Protein AF-A0A7W0ZXR1-F1 (afdb_monomer_lite)

Structure (mmCIF, N/CA/C/O backbone):
data_AF-A0A7W0ZXR1-F1
#
_entry.id   AF-A0A7W0ZXR1-F1
#
loop_
_atom_site.group_PDB
_atom_site.id
_atom_site.type_symbol
_atom_site.label_atom_id
_atom_site.label_alt_id
_atom_site.label_comp_id
_atom_site.label_asym_id
_atom_site.label_entity_id
_atom_site.label_seq_id
_atom_site.pdbx_PDB_ins_code
_atom_site.Cartn_x
_atom_site.Cartn_y
_atom_site.Cartn_z
_atom_site.occupancy
_atom_site.B_iso_or_equiv
_atom_site.auth_seq_id
_atom_site.auth_comp_id
_atom_site.auth_asym_id
_atom_site.auth_atom_id
_atom_site.pdbx_PDB_model_num
ATOM 1 N N . MET A 1 1 ? -4.817 30.288 -39.394 1.00 51.53 1 MET A N 1
ATOM 2 C CA . MET A 1 1 ? -5.100 30.351 -37.939 1.00 51.53 1 MET A CA 1
ATOM 3 C C . MET A 1 1 ? -5.917 29.164 -37.399 1.00 51.53 1 MET A C 1
ATOM 5 O O . MET A 1 1 ? -6.165 29.150 -36.207 1.00 51.53 1 MET A O 1
ATOM 9 N N . SER A 1 2 ? -6.278 28.145 -38.199 1.00 60.00 2 SER A N 1
ATOM 10 C CA . SER A 1 2 ? -7.201 27.072 -37.764 1.00 60.00 2 SER A CA 1
ATOM 11 C C . SER A 1 2 ? -6.551 25.772 -37.248 1.00 60.00 2 SER A C 1
ATOM 13 O O . SER A 1 2 ? -7.236 24.982 -36.610 1.00 60.00 2 SER A O 1
ATOM 15 N N . MET A 1 3 ? -5.264 25.516 -37.528 1.00 59.84 3 MET A N 1
ATOM 16 C CA . MET A 1 3 ? -4.585 24.265 -37.123 1.00 59.84 3 MET A CA 1
ATOM 17 C C . MET A 1 3 ? -3.973 24.330 -35.719 1.00 59.84 3 MET A C 1
ATOM 19 O O . MET A 1 3 ? -4.051 23.360 -34.974 1.00 59.84 3 MET A O 1
ATOM 23 N N . LYS A 1 4 ? -3.427 25.488 -35.323 1.00 63.19 4 LYS A N 1
ATOM 24 C CA . LYS A 1 4 ? -2.802 25.668 -34.003 1.00 63.19 4 LYS A CA 1
ATOM 25 C C . LYS A 1 4 ? -3.831 25.544 -32.870 1.00 63.19 4 LYS A C 1
ATOM 27 O O . LYS A 1 4 ? -3.631 24.780 -31.942 1.00 63.19 4 LYS A O 1
ATOM 32 N N . SER A 1 5 ? -5.009 26.147 -33.046 1.00 69.25 5 SER A N 1
ATOM 33 C CA . SER A 1 5 ? -6.121 26.041 -32.091 1.00 69.25 5 SER A CA 1
ATOM 34 C C . SER A 1 5 ? -6.685 24.625 -31.936 1.00 69.25 5 SER A C 1
ATOM 36 O O . SER A 1 5 ? -7.227 24.303 -30.885 1.00 69.25 5 SER A O 1
ATOM 38 N N . ALA A 1 6 ? -6.596 23.786 -32.975 1.00 73.44 6 ALA A N 1
ATOM 39 C CA . ALA A 1 6 ? -7.054 22.398 -32.916 1.00 73.44 6 ALA A CA 1
ATOM 40 C C . ALA A 1 6 ? -6.042 21.503 -32.180 1.00 73.44 6 ALA A C 1
ATOM 42 O O . ALA A 1 6 ? -6.442 20.716 -31.327 1.00 73.44 6 ALA A O 1
ATOM 43 N N . SER A 1 7 ? -4.746 21.689 -32.454 1.00 78.62 7 SER A N 1
ATOM 44 C CA . SER A 1 7 ? -3.650 21.002 -31.757 1.00 78.62 7 SER A CA 1
ATOM 45 C C . SER A 1 7 ? -3.595 21.362 -30.269 1.00 78.62 7 SER A C 1
ATOM 47 O O . SER A 1 7 ? -3.421 20.485 -29.428 1.00 78.62 7 SER A O 1
ATOM 49 N N . ASP A 1 8 ? -3.797 22.638 -29.931 1.00 83.50 8 ASP A N 1
ATOM 50 C CA . ASP A 1 8 ? -3.785 23.110 -28.541 1.00 83.50 8 ASP A CA 1
ATOM 51 C C . ASP A 1 8 ? -4.978 22.545 -27.742 1.00 83.50 8 ASP A C 1
ATOM 53 O O . ASP A 1 8 ? -4.845 22.181 -26.573 1.00 83.50 8 ASP A O 1
ATOM 57 N N . ALA A 1 9 ? -6.148 22.414 -28.380 1.00 88.06 9 ALA A N 1
ATOM 58 C CA . ALA A 1 9 ? -7.334 21.821 -27.763 1.00 88.06 9 ALA A CA 1
ATOM 59 C C . ALA A 1 9 ? -7.212 20.298 -27.570 1.00 88.06 9 ALA A C 1
ATOM 61 O O . ALA A 1 9 ? -7.718 19.760 -26.586 1.00 88.06 9 ALA A O 1
ATOM 62 N N . GLU A 1 10 ? -6.556 19.595 -28.497 1.00 90.75 10 GLU A N 1
ATOM 63 C CA . GLU A 1 10 ? -6.259 18.165 -28.361 1.00 90.75 10 GLU A CA 1
ATOM 64 C C . GLU A 1 10 ? -5.262 17.917 -27.221 1.00 90.75 10 GLU A C 1
ATOM 66 O O . GLU A 1 10 ? -5.502 17.054 -26.377 1.00 90.75 10 GLU A O 1
ATOM 71 N N . LEU A 1 11 ? -4.208 18.737 -27.131 1.00 89.12 11 LEU A N 1
ATOM 72 C CA . LEU A 1 11 ? -3.219 18.656 -26.057 1.00 89.12 11 LEU A CA 1
ATOM 73 C C . LEU A 1 11 ? -3.853 18.867 -24.681 1.00 89.12 11 LEU A C 1
ATOM 75 O O . LEU A 1 11 ? -3.581 18.096 -23.763 1.00 89.12 11 LEU A O 1
ATOM 79 N N . LEU A 1 12 ? -4.746 19.853 -24.548 1.00 92.12 12 LEU A N 1
ATOM 80 C CA . LEU A 1 12 ? -5.461 20.094 -23.295 1.00 92.12 12 LEU A CA 1
ATOM 81 C C . LEU A 1 12 ? -6.281 18.871 -22.857 1.00 92.12 12 LEU A C 1
ATOM 83 O O . LEU A 1 12 ? -6.209 18.470 -21.700 1.00 92.12 12 LEU A O 1
ATOM 87 N N . ARG A 1 13 ? -7.011 18.236 -23.782 1.00 93.62 13 ARG A N 1
ATOM 88 C CA . ARG A 1 13 ? -7.811 17.038 -23.472 1.00 93.62 13 ARG A CA 1
ATOM 89 C C . ARG A 1 13 ? -6.949 15.867 -23.022 1.00 93.62 13 ARG A C 1
ATOM 91 O O . ARG A 1 13 ? -7.310 15.173 -22.076 1.00 93.62 13 ARG A O 1
ATOM 98 N N . VAL A 1 14 ? -5.822 15.637 -23.693 1.00 93.44 14 VAL A N 1
ATOM 99 C CA . VAL A 1 14 ? -4.904 14.550 -23.332 1.00 93.44 14 VAL A CA 1
ATOM 100 C C . VAL A 1 14 ? -4.244 14.818 -21.976 1.00 93.44 14 VAL A C 1
ATOM 102 O O . VAL A 1 14 ? -4.081 13.897 -21.176 1.00 93.44 14 VAL A O 1
ATOM 105 N N . GLU A 1 15 ? -3.930 16.075 -21.658 1.00 93.25 15 GLU A N 1
ATOM 106 C CA . GLU A 1 15 ? -3.435 16.461 -20.332 1.00 93.25 15 GLU A CA 1
ATOM 107 C C . GLU A 1 15 ? -4.476 16.254 -19.233 1.00 93.25 15 GLU A C 1
ATOM 109 O O . GLU A 1 15 ? -4.145 15.709 -18.180 1.00 93.25 15 GLU A O 1
ATOM 114 N N . GLU A 1 16 ? -5.731 16.634 -19.477 1.00 95.19 16 GLU A N 1
ATOM 115 C CA . GLU A 1 16 ? -6.842 16.398 -18.551 1.00 95.19 16 GLU A CA 1
ATOM 116 C C . GLU A 1 16 ? -7.059 14.900 -18.311 1.00 95.19 16 GLU A C 1
ATOM 118 O O . GLU A 1 16 ? -7.173 14.468 -17.164 1.00 95.19 16 GLU A O 1
ATOM 123 N N . GLN A 1 17 ? -7.045 14.088 -19.373 1.00 94.62 17 GLN A N 1
ATOM 124 C CA . GLN A 1 17 ? -7.157 12.630 -19.273 1.00 94.62 17 GLN A CA 1
ATOM 125 C C . GLN A 1 17 ? -5.990 12.018 -18.495 1.00 94.62 17 GLN A C 1
ATOM 127 O O . GLN A 1 17 ? -6.207 11.177 -17.621 1.00 94.62 17 GLN A O 1
ATOM 132 N N . ARG A 1 18 ? -4.756 12.467 -18.753 1.00 95.38 18 ARG A N 1
ATOM 133 C CA . ARG A 1 18 ? -3.570 12.027 -18.009 1.00 95.38 18 ARG A CA 1
ATOM 134 C C . ARG A 1 18 ? -3.667 12.401 -16.536 1.00 95.38 18 ARG A C 1
ATOM 136 O O . ARG A 1 18 ? -3.410 11.559 -15.680 1.00 95.38 18 ARG A O 1
ATOM 143 N N . ALA A 1 19 ? -4.030 13.646 -16.235 1.00 95.88 19 ALA A N 1
ATOM 144 C CA . ALA A 1 19 ? -4.186 14.115 -14.865 1.00 95.88 19 ALA A CA 1
ATOM 145 C C . ALA A 1 19 ? -5.268 13.315 -14.128 1.00 95.88 19 ALA A C 1
ATOM 147 O O . ALA A 1 19 ? -5.038 12.873 -13.007 1.00 95.88 19 ALA A O 1
ATOM 148 N N . ALA A 1 20 ? -6.409 13.059 -14.773 1.00 96.00 20 ALA A N 1
ATOM 149 C CA . ALA A 1 20 ? -7.476 12.241 -14.211 1.00 96.00 20 ALA A CA 1
ATOM 150 C C . ALA A 1 20 ? -7.022 10.798 -13.933 1.00 96.00 20 ALA A C 1
ATOM 152 O O . ALA A 1 20 ? -7.275 10.288 -12.844 1.00 96.00 20 ALA A O 1
ATOM 153 N N . ALA A 1 21 ? -6.313 10.158 -14.869 1.00 95.31 21 ALA A N 1
ATOM 154 C CA . ALA A 1 21 ? -5.817 8.792 -14.696 1.00 95.31 21 ALA A CA 1
ATOM 155 C C . ALA A 1 21 ? -4.783 8.681 -13.560 1.00 95.31 21 ALA A C 1
ATOM 157 O O . ALA A 1 21 ? -4.861 7.772 -12.735 1.00 95.31 21 ALA A O 1
ATOM 158 N N . VAL A 1 22 ? -3.852 9.637 -13.472 1.00 95.44 22 VAL A N 1
ATOM 159 C CA . VAL A 1 22 ? -2.850 9.691 -12.393 1.00 95.44 22 VAL A CA 1
ATOM 160 C C . VAL A 1 22 ? -3.509 9.954 -11.039 1.00 95.44 22 VAL A C 1
ATOM 162 O O . VAL A 1 22 ? -3.176 9.290 -10.059 1.00 95.44 22 VAL A O 1
ATOM 165 N N . ASN A 1 23 ? -4.468 10.878 -10.977 1.00 96.25 23 ASN A N 1
ATOM 166 C CA . ASN A 1 23 ? -5.198 11.163 -9.743 1.00 96.25 23 ASN A CA 1
ATOM 167 C C . ASN A 1 23 ? -6.015 9.951 -9.284 1.00 96.25 23 ASN A C 1
ATOM 169 O O . ASN A 1 23 ? -5.985 9.626 -8.104 1.00 96.25 23 ASN A O 1
ATOM 173 N N . ALA A 1 24 ? -6.681 9.243 -10.200 1.00 95.12 24 ALA A N 1
ATOM 174 C CA . ALA A 1 24 ? -7.426 8.030 -9.870 1.00 95.12 24 ALA A CA 1
ATOM 175 C C . ALA A 1 24 ? -6.516 6.933 -9.288 1.00 95.12 24 ALA A C 1
ATOM 177 O O . ALA A 1 24 ? -6.877 6.292 -8.301 1.00 95.12 24 ALA A O 1
ATOM 178 N N . LEU A 1 25 ? -5.315 6.750 -9.851 1.00 96.19 25 LEU A N 1
ATOM 179 C CA . LEU A 1 25 ? -4.316 5.828 -9.306 1.00 96.19 25 LEU A CA 1
ATOM 180 C C . LEU A 1 25 ? -3.872 6.248 -7.895 1.00 96.19 25 LEU A C 1
ATOM 182 O O . LEU A 1 25 ? -3.873 5.426 -6.979 1.00 96.19 25 LEU A O 1
ATOM 186 N N . ALA A 1 26 ? -3.563 7.531 -7.697 1.00 95.75 26 ALA A N 1
ATOM 187 C CA . ALA A 1 26 ? -3.152 8.061 -6.399 1.00 95.75 26 ALA A CA 1
ATOM 188 C C . ALA A 1 26 ? -4.260 7.943 -5.335 1.00 95.75 26 ALA A C 1
ATOM 190 O O . ALA A 1 26 ? -3.995 7.576 -4.190 1.00 95.75 26 ALA A O 1
ATOM 191 N N . GLU A 1 27 ? -5.516 8.210 -5.701 1.00 95.06 27 GLU A N 1
ATOM 192 C CA . GLU A 1 27 ? -6.675 8.030 -4.821 1.00 95.06 27 GLU A CA 1
ATOM 193 C C . GLU A 1 27 ? -6.864 6.565 -4.418 1.00 95.06 27 GLU A C 1
ATOM 195 O O . GLU A 1 27 ? -7.171 6.278 -3.257 1.00 95.06 27 GLU A O 1
ATOM 200 N N . HIS A 1 28 ? -6.652 5.635 -5.352 1.00 95.75 28 HIS A N 1
ATOM 201 C CA . HIS A 1 28 ? -6.712 4.204 -5.080 1.00 95.75 28 HIS A CA 1
ATOM 202 C C . HIS A 1 28 ? -5.599 3.762 -4.117 1.00 95.75 28 HIS A C 1
ATOM 204 O O . HIS A 1 28 ? -5.860 3.041 -3.152 1.00 95.75 28 HIS A O 1
ATOM 210 N N . GLU A 1 29 ? -4.363 4.219 -4.322 1.00 94.81 29 GLU A N 1
ATOM 211 C CA . GLU A 1 29 ? -3.239 3.948 -3.415 1.00 94.81 29 GLU A CA 1
ATOM 212 C C . GLU A 1 29 ? -3.469 4.539 -2.020 1.00 94.81 29 GLU A C 1
ATOM 214 O O . GLU A 1 29 ? -3.249 3.869 -1.006 1.00 94.81 29 GLU A O 1
ATOM 219 N N . TYR A 1 30 ? -4.000 5.760 -1.950 1.00 95.19 30 TYR A N 1
ATOM 220 C CA . TYR A 1 30 ? -4.391 6.383 -0.690 1.00 95.19 30 TYR A CA 1
ATOM 221 C C . TYR A 1 30 ? -5.483 5.576 0.029 1.00 95.19 30 TYR A C 1
ATOM 223 O O . TYR A 1 30 ? -5.398 5.346 1.239 1.00 95.19 30 TYR A O 1
ATOM 231 N N . ALA A 1 31 ? -6.490 5.095 -0.704 1.00 95.44 31 ALA A N 1
ATOM 232 C CA . ALA A 1 31 ? -7.540 4.246 -0.153 1.00 95.44 31 ALA A CA 1
ATOM 233 C C . ALA A 1 31 ? -6.990 2.903 0.362 1.00 95.44 31 ALA A C 1
ATOM 235 O O . ALA A 1 31 ? -7.378 2.470 1.448 1.00 95.44 31 ALA A O 1
ATOM 236 N N . LEU A 1 32 ? -6.047 2.278 -0.352 1.00 96.00 32 LEU A N 1
ATOM 237 C CA . LEU A 1 32 ? -5.353 1.066 0.101 1.00 96.00 32 LEU A CA 1
ATOM 238 C C . LEU A 1 32 ? -4.572 1.298 1.401 1.00 96.00 32 LEU A C 1
ATOM 240 O O . LEU A 1 32 ? -4.680 0.502 2.339 1.00 96.00 32 LEU A O 1
ATOM 244 N N . ALA A 1 33 ? -3.818 2.394 1.486 1.00 95.44 33 ALA A N 1
ATOM 245 C CA . ALA A 1 33 ? -3.078 2.748 2.694 1.00 95.44 33 ALA A CA 1
ATOM 246 C C . ALA A 1 33 ? -4.028 2.996 3.879 1.00 95.44 33 ALA A C 1
ATOM 248 O O . ALA A 1 33 ? -3.837 2.441 4.966 1.00 95.44 33 ALA A O 1
ATOM 249 N N . GLY A 1 34 ? -5.100 3.763 3.654 1.00 96.12 34 GLY A N 1
ATOM 250 C CA . GLY A 1 34 ? -6.136 4.026 4.653 1.00 96.12 34 GLY A CA 1
ATOM 251 C C . GLY A 1 34 ? -6.844 2.753 5.128 1.00 96.12 34 GLY A C 1
ATOM 252 O O . GLY A 1 34 ? -7.076 2.586 6.327 1.00 96.12 34 GLY A O 1
ATOM 253 N N . ARG A 1 35 ? -7.122 1.808 4.220 1.00 97.12 35 ARG A N 1
ATOM 254 C CA . ARG A 1 35 ? -7.656 0.479 4.553 1.00 97.12 35 ARG A CA 1
ATOM 255 C C . ARG A 1 35 ? -6.726 -0.274 5.504 1.00 97.12 35 ARG A C 1
ATOM 257 O O . ARG A 1 35 ? -7.195 -0.822 6.499 1.00 97.12 35 ARG A O 1
ATOM 264 N N . GLY A 1 36 ? -5.421 -0.288 5.222 1.00 96.25 36 GLY A N 1
ATOM 265 C CA . GLY A 1 36 ? -4.424 -0.941 6.075 1.00 96.25 36 GLY A CA 1
ATOM 266 C C . GLY A 1 36 ? -4.401 -0.372 7.496 1.00 96.25 36 GLY A C 1
ATOM 267 O O . GLY A 1 36 ? -4.398 -1.126 8.470 1.00 96.25 36 GLY A O 1
ATOM 268 N N . GLN A 1 37 ? -4.474 0.956 7.624 1.00 96.56 37 GLN A N 1
ATOM 269 C CA . GLN A 1 37 ? -4.553 1.627 8.924 1.00 96.56 37 GLN A CA 1
ATOM 270 C C . GLN A 1 37 ? -5.836 1.269 9.687 1.00 96.56 37 GLN A C 1
ATOM 272 O O . GLN A 1 37 ? -5.769 0.921 10.867 1.00 96.56 37 GLN A O 1
ATOM 277 N N . LEU A 1 38 ? -6.995 1.298 9.019 1.00 97.75 38 LEU A N 1
ATOM 278 C CA . LEU A 1 38 ? -8.276 0.934 9.635 1.00 97.75 38 LEU A CA 1
ATOM 279 C C . LEU A 1 38 ? -8.319 -0.532 10.062 1.00 97.75 38 LEU A C 1
ATOM 281 O O . LEU A 1 38 ? -8.830 -0.826 11.138 1.00 97.75 38 LEU A O 1
ATOM 285 N N . ALA A 1 39 ? -7.756 -1.445 9.270 1.00 97.44 39 ALA A N 1
ATOM 286 C CA . ALA A 1 39 ? -7.662 -2.854 9.638 1.00 97.44 39 ALA A CA 1
ATOM 287 C C . ALA A 1 39 ? -6.816 -3.054 10.910 1.00 97.44 39 ALA A C 1
ATOM 289 O O . ALA A 1 39 ? -7.189 -3.830 11.789 1.00 97.44 39 ALA A O 1
ATOM 290 N N . GLY A 1 40 ? -5.713 -2.308 11.054 1.00 97.62 40 GLY A N 1
ATOM 291 C CA . GLY A 1 40 ? -4.904 -2.308 12.277 1.00 97.62 40 GLY A CA 1
ATOM 292 C C . GLY A 1 40 ? -5.652 -1.760 13.498 1.00 97.62 40 GLY A C 1
ATOM 293 O O . GLY A 1 40 ? -5.582 -2.341 14.585 1.00 97.62 40 GLY A O 1
ATOM 294 N N . GLN A 1 41 ? -6.406 -0.670 13.321 1.00 97.94 41 GLN A N 1
ATOM 295 C CA . GLN A 1 41 ? -7.263 -0.112 14.373 1.00 97.94 41 GLN A CA 1
ATOM 296 C C . GLN A 1 41 ? -8.366 -1.094 14.778 1.00 97.94 41 GLN A C 1
ATOM 298 O O . GLN A 1 41 ? -8.547 -1.342 15.966 1.00 97.94 41 GLN A O 1
ATOM 303 N N . LEU A 1 42 ? -9.040 -1.718 13.808 1.00 98.00 42 LEU A N 1
ATOM 304 C CA . LEU A 1 42 ? -10.078 -2.719 14.049 1.00 98.00 42 LEU A CA 1
ATOM 305 C C . LEU A 1 42 ? -9.533 -3.906 14.852 1.00 98.00 42 LEU A C 1
ATOM 307 O O . LEU A 1 42 ? -10.111 -4.267 15.870 1.00 98.00 42 LEU A O 1
ATOM 311 N N . ALA A 1 43 ? -8.379 -4.454 14.462 1.00 97.94 43 ALA A N 1
ATOM 312 C CA . ALA A 1 43 ? -7.740 -5.560 15.179 1.00 97.94 43 ALA A CA 1
ATOM 313 C C . ALA A 1 43 ? -7.341 -5.189 16.621 1.00 97.94 43 ALA A C 1
ATOM 315 O O . ALA A 1 43 ? -7.332 -6.038 17.518 1.00 97.94 43 ALA A O 1
ATOM 316 N N . THR A 1 44 ? -6.990 -3.922 16.853 1.00 97.94 44 THR A N 1
ATOM 317 C CA . THR A 1 44 ? -6.696 -3.399 18.194 1.00 97.94 44 THR A CA 1
ATOM 318 C C . THR A 1 44 ? -7.975 -3.301 19.020 1.00 97.94 44 THR A C 1
ATOM 320 O O . THR A 1 44 ? -8.010 -3.778 20.156 1.00 97.94 44 THR A O 1
ATOM 323 N N . GLU A 1 45 ? -9.051 -2.785 18.431 1.00 98.00 45 GLU A N 1
ATOM 324 C CA . GLU A 1 45 ? -10.339 -2.640 19.107 1.00 98.00 45 GLU A CA 1
ATOM 325 C C . GLU A 1 45 ? -11.000 -3.997 19.391 1.00 98.00 45 GLU A C 1
ATOM 327 O O . GLU A 1 45 ? -11.540 -4.206 20.472 1.00 98.00 45 GLU A O 1
ATOM 332 N N . GLU A 1 46 ? -10.854 -4.987 18.508 1.00 98.31 46 GLU A N 1
ATOM 333 C CA . GLU A 1 46 ? -11.262 -6.378 18.757 1.00 98.31 46 GLU A CA 1
ATOM 334 C C . GLU A 1 46 ? -10.550 -6.989 19.972 1.00 98.31 46 GLU A C 1
ATOM 336 O O . GLU A 1 46 ? -11.134 -7.759 20.739 1.00 98.31 46 GLU A O 1
ATOM 341 N N . LYS A 1 47 ? -9.260 -6.683 20.165 1.00 98.19 47 LYS A N 1
ATOM 342 C CA . LYS A 1 47 ? -8.533 -7.098 21.374 1.00 98.19 47 LYS A CA 1
ATOM 343 C C . LYS A 1 47 ? -9.079 -6.379 22.607 1.00 98.19 47 LYS A C 1
ATOM 345 O O . LYS A 1 47 ? -9.310 -7.047 23.612 1.00 98.19 47 LYS A O 1
ATOM 350 N N . ARG A 1 48 ? -9.331 -5.069 22.520 1.00 97.94 48 ARG A N 1
ATOM 351 C CA . ARG A 1 48 ? -9.917 -4.275 23.612 1.00 97.94 48 ARG A CA 1
ATOM 352 C C . ARG A 1 48 ? -11.286 -4.816 24.031 1.00 97.94 48 ARG A C 1
ATOM 354 O O . ARG A 1 48 ? -11.483 -5.077 25.212 1.00 97.94 48 ARG A O 1
ATOM 361 N N . VAL A 1 49 ? -12.186 -5.072 23.081 1.00 98.31 49 VAL A N 1
ATOM 362 C CA . VAL A 1 49 ? -13.514 -5.659 23.338 1.00 98.31 49 VAL A CA 1
ATOM 363 C C . VAL A 1 49 ? -13.394 -7.013 24.036 1.00 98.31 49 VAL A C 1
ATOM 365 O O . VAL A 1 49 ? -14.087 -7.250 25.024 1.00 98.31 49 VAL A O 1
ATOM 368 N N . ARG A 1 50 ? -12.485 -7.892 23.590 1.00 98.19 50 ARG A N 1
ATOM 369 C CA . ARG A 1 50 ? -12.252 -9.185 24.259 1.00 98.19 50 ARG A CA 1
ATOM 370 C C . ARG A 1 50 ? -11.811 -9.018 25.711 1.00 98.19 50 ARG A C 1
ATOM 372 O O . ARG A 1 50 ? -12.337 -9.714 26.572 1.00 98.19 50 ARG A O 1
ATOM 379 N N . LEU A 1 51 ? -10.876 -8.109 25.983 1.00 98.19 51 LEU A N 1
ATOM 380 C CA . LEU A 1 51 ? -10.393 -7.856 27.343 1.00 98.19 51 LEU A CA 1
ATOM 381 C C . LEU A 1 51 ? -11.506 -7.309 28.242 1.00 98.19 51 LEU A C 1
ATOM 383 O O . LEU A 1 51 ? -11.744 -7.868 29.307 1.00 98.19 51 LEU A O 1
ATOM 387 N N . LEU A 1 52 ? -12.242 -6.300 27.771 1.00 97.88 52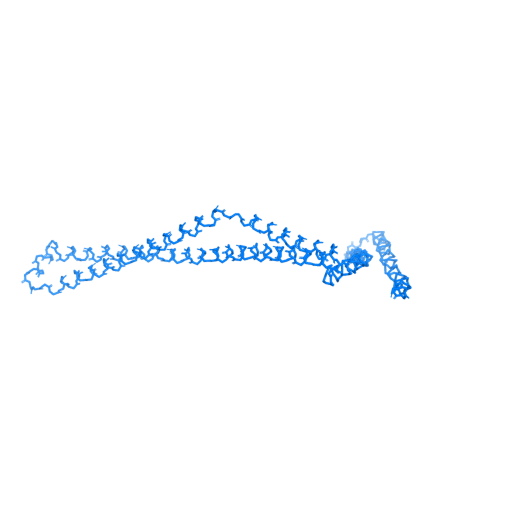 LEU A N 1
ATOM 388 C CA . LEU A 1 52 ? -13.362 -5.705 28.507 1.00 97.88 52 LEU A CA 1
ATOM 389 C C . LEU A 1 52 ? -14.507 -6.700 28.742 1.00 97.88 52 LEU A C 1
ATOM 391 O O . LEU A 1 52 ? -15.178 -6.639 29.765 1.00 97.88 52 LEU A O 1
ATOM 395 N N . THR A 1 53 ? -14.715 -7.652 27.827 1.00 98.00 53 THR A N 1
ATOM 396 C CA . THR A 1 53 ? -15.704 -8.727 28.014 1.00 98.00 53 THR A CA 1
ATOM 397 C C . THR A 1 53 ? -15.319 -9.635 29.183 1.00 98.00 53 THR A C 1
ATOM 399 O O . THR A 1 53 ? -16.179 -10.033 29.966 1.00 98.00 53 THR A O 1
ATOM 402 N N . VAL A 1 54 ? -14.028 -9.958 29.316 1.00 98.12 54 VAL A N 1
ATOM 403 C CA . VAL A 1 54 ? -13.512 -10.751 30.443 1.00 98.12 54 VAL A CA 1
ATOM 404 C C . VAL A 1 54 ? -13.561 -9.951 31.746 1.00 98.12 54 VAL A C 1
ATOM 406 O O . VAL A 1 54 ? -13.928 -10.515 32.770 1.00 98.12 54 VAL A O 1
ATOM 409 N N . GLU A 1 55 ? -13.216 -8.661 31.712 1.00 97.12 55 GLU A N 1
ATOM 410 C CA . GLU A 1 55 ? -13.313 -7.743 32.859 1.00 97.12 55 GLU A CA 1
ATOM 411 C C . GLU A 1 55 ? -14.753 -7.673 33.375 1.00 97.12 55 GLU A C 1
ATOM 413 O O . GLU A 1 55 ? -15.004 -8.065 34.507 1.00 97.12 55 GLU A O 1
ATOM 418 N N . LEU A 1 56 ? -15.723 -7.343 32.515 1.00 97.50 56 LEU A N 1
ATOM 419 C CA . LEU A 1 56 ? -17.138 -7.290 32.890 1.00 97.50 56 LEU A CA 1
ATOM 420 C C . LEU A 1 56 ? -17.655 -8.617 33.468 1.00 97.50 56 LEU A C 1
ATOM 422 O O . LEU A 1 56 ? -18.490 -8.617 34.370 1.00 97.50 56 LEU A O 1
ATOM 426 N N . ALA A 1 57 ? -17.189 -9.758 32.951 1.00 97.38 57 ALA A N 1
ATOM 427 C CA . ALA A 1 57 ? -17.567 -11.059 33.496 1.00 97.38 57 ALA A CA 1
ATOM 428 C C . ALA A 1 57 ? -17.074 -11.252 34.940 1.00 97.38 57 ALA A C 1
ATOM 430 O O . ALA A 1 57 ? -17.807 -11.830 35.740 1.00 97.38 57 ALA A O 1
ATOM 431 N N . ARG A 1 58 ? -15.877 -10.749 35.275 1.00 96.69 58 ARG A N 1
ATOM 432 C CA . ARG A 1 58 ? -15.328 -10.782 36.641 1.00 96.69 58 ARG A CA 1
ATOM 433 C C . ARG A 1 58 ? -16.090 -9.848 37.572 1.00 96.69 58 ARG A C 1
ATOM 435 O O . ARG A 1 58 ? -16.583 -10.320 38.586 1.00 96.69 58 ARG A O 1
ATOM 442 N N . GLU A 1 59 ? -16.303 -8.597 37.163 1.00 95.81 59 GLU A N 1
ATOM 443 C CA . GLU A 1 59 ? -17.061 -7.622 37.967 1.00 95.81 59 GLU A CA 1
ATOM 444 C C . GLU A 1 59 ? -18.476 -8.137 38.283 1.00 95.81 59 GLU A C 1
ATOM 446 O O . GLU A 1 59 ? -18.979 -8.046 39.401 1.00 95.81 59 GLU A O 1
ATOM 451 N N . ARG A 1 60 ? -19.132 -8.775 37.304 1.00 94.62 60 ARG A N 1
ATOM 452 C CA . ARG A 1 60 ? -20.443 -9.407 37.518 1.00 94.62 60 ARG A CA 1
ATOM 453 C C . ARG A 1 60 ? -20.374 -10.600 38.468 1.00 94.62 60 ARG A C 1
ATOM 455 O O . ARG A 1 60 ? -21.317 -10.808 39.229 1.00 94.62 60 ARG A O 1
ATOM 462 N N . GLU A 1 61 ? -19.308 -11.396 38.421 1.00 94.00 61 GLU A N 1
ATOM 463 C CA . GLU A 1 61 ? -19.102 -12.499 39.363 1.00 94.00 61 GLU A CA 1
ATOM 464 C C . GLU A 1 61 ? -18.939 -11.978 40.796 1.00 94.00 61 GLU A C 1
ATOM 466 O O . GLU A 1 61 ? -19.545 -12.536 41.713 1.00 94.00 61 GLU A O 1
ATOM 471 N N . ASP A 1 62 ? -18.194 -10.892 40.991 1.00 90.25 62 ASP A N 1
ATOM 472 C CA . ASP A 1 62 ? -17.966 -10.296 42.308 1.00 90.25 62 ASP A CA 1
ATOM 473 C C . ASP A 1 62 ? -19.246 -9.678 42.888 1.00 90.25 62 ASP A C 1
ATOM 475 O O . ASP A 1 62 ? -19.618 -9.987 44.027 1.00 90.25 62 ASP A O 1
ATOM 479 N N . VAL A 1 63 ? -20.044 -8.988 42.065 1.00 90.62 63 VAL A N 1
ATOM 480 C CA . VAL A 1 63 ? -21.403 -8.562 42.447 1.00 90.62 63 VAL A CA 1
ATOM 481 C C . VAL A 1 63 ? -22.280 -9.758 42.845 1.00 90.62 63 VAL A C 1
ATOM 483 O O . VAL A 1 63 ? -22.992 -9.705 43.852 1.00 90.62 63 VAL A O 1
ATOM 486 N N . VAL A 1 64 ? -22.244 -10.869 42.098 1.00 91.19 64 VAL A N 1
ATOM 487 C CA . VAL A 1 64 ? -23.015 -12.084 42.431 1.00 91.19 64 VAL A CA 1
ATOM 488 C C . VAL A 1 64 ? -22.541 -12.699 43.749 1.00 91.19 64 VAL A C 1
ATOM 490 O O . VAL A 1 64 ? -23.365 -13.089 44.581 1.00 91.19 64 VAL A O 1
ATOM 493 N N . ARG A 1 65 ? -21.228 -12.753 43.983 1.00 86.56 65 ARG A N 1
ATOM 494 C CA . ARG A 1 65 ? -20.614 -13.245 45.226 1.00 86.56 65 ARG A CA 1
ATOM 495 C C . ARG A 1 65 ? -21.084 -12.445 46.444 1.00 86.56 65 ARG A C 1
ATOM 497 O O . ARG A 1 65 ? -21.295 -13.025 47.508 1.00 86.56 65 ARG A O 1
ATOM 504 N N . MET A 1 66 ? -21.277 -11.136 46.281 1.00 82.81 66 MET A N 1
ATOM 505 C CA . MET A 1 66 ? -21.716 -10.228 47.345 1.00 82.81 66 MET A CA 1
ATOM 506 C C . MET A 1 66 ? -23.237 -10.108 47.489 1.00 82.81 66 MET A C 1
ATOM 508 O O . MET A 1 66 ? -23.708 -9.643 48.519 1.00 82.81 66 MET A O 1
ATOM 512 N N . THR A 1 67 ? -24.019 -10.562 46.509 1.00 84.38 67 THR A N 1
ATOM 513 C CA . THR A 1 67 ? -25.496 -10.523 46.553 1.00 84.38 67 THR A CA 1
ATOM 514 C C . THR A 1 67 ? -26.133 -11.871 46.872 1.00 84.38 67 THR A C 1
ATOM 516 O O . THR A 1 67 ? -27.311 -11.925 47.226 1.00 84.38 67 THR A O 1
ATOM 519 N N . SER A 1 68 ? -25.382 -12.971 46.772 1.00 82.44 68 SER A N 1
ATOM 520 C CA . SER A 1 68 ? -25.904 -14.329 46.941 1.00 82.44 68 SER A CA 1
ATOM 521 C C . SER A 1 68 ? -25.211 -15.111 48.066 1.00 82.44 68 SER A C 1
ATOM 523 O O . SER A 1 68 ? -24.081 -14.837 48.470 1.00 82.44 68 SER A O 1
ATOM 525 N N . GLY A 1 69 ? -25.919 -16.105 48.615 1.00 76.62 69 GLY A N 1
ATOM 526 C CA . GLY A 1 69 ? -25.401 -16.992 49.661 1.00 76.62 69 GLY A CA 1
ATOM 527 C C . GLY A 1 69 ? -25.273 -16.351 51.050 1.00 76.62 69 GLY A C 1
ATOM 528 O O . GLY A 1 69 ? -25.878 -15.325 51.355 1.00 76.62 69 GLY A O 1
ATOM 529 N N . VAL A 1 70 ? -24.495 -17.000 51.924 1.00 76.06 70 VAL A N 1
ATOM 530 C CA . VAL A 1 70 ? -24.309 -16.577 53.328 1.00 76.06 70 VAL A CA 1
ATOM 531 C C . VAL A 1 70 ? -23.642 -15.201 53.417 1.00 76.06 70 VAL A C 1
ATOM 533 O O . VAL A 1 70 ? -24.016 -14.403 54.269 1.00 76.06 70 VAL A O 1
ATOM 536 N N . MET A 1 71 ? -22.703 -14.897 52.515 1.00 72.44 71 MET A N 1
ATOM 537 C CA . MET A 1 71 ? -22.019 -13.600 52.485 1.00 72.44 71 MET A CA 1
ATOM 538 C C . MET A 1 71 ? -22.964 -12.464 52.096 1.00 72.44 71 MET A C 1
ATOM 540 O O . MET A 1 71 ? -22.987 -11.455 52.794 1.00 72.44 71 MET A O 1
ATOM 544 N N . GLY A 1 72 ? -23.801 -12.639 51.067 1.00 76.44 72 GLY A N 1
ATOM 545 C CA . GLY A 1 72 ? -24.787 -11.618 50.701 1.00 76.44 72 GLY A CA 1
ATOM 546 C C . GLY A 1 72 ? -25.818 -11.344 51.796 1.00 76.44 72 GLY A C 1
ATOM 547 O O . GLY A 1 72 ? -26.174 -10.194 52.040 1.00 76.44 72 GLY A O 1
ATOM 548 N N . PHE A 1 73 ? -26.230 -12.376 52.542 1.00 76.38 73 PHE A N 1
ATOM 549 C CA . PHE A 1 73 ? -27.081 -12.192 53.722 1.00 76.38 73 PHE A CA 1
ATOM 550 C C . PHE A 1 73 ? -26.393 -11.373 54.829 1.00 76.38 73 PHE A C 1
ATOM 552 O O . PHE A 1 73 ? -27.028 -10.520 55.446 1.00 76.38 73 PHE A O 1
ATOM 559 N N . LEU A 1 74 ? -25.100 -11.610 55.081 1.00 73.50 74 LEU A N 1
ATOM 560 C CA . LEU A 1 74 ? -24.331 -10.858 56.079 1.00 73.50 74 LEU A CA 1
ATOM 561 C C . LEU A 1 74 ? -24.118 -9.395 55.660 1.00 73.50 74 LEU A C 1
ATOM 563 O O . LEU A 1 74 ? -24.266 -8.506 56.497 1.00 73.50 74 LEU A O 1
ATOM 567 N N . TYR A 1 75 ? -23.838 -9.132 54.380 1.00 72.81 75 TYR A N 1
ATOM 568 C CA . TYR A 1 75 ? -23.688 -7.771 53.852 1.00 72.81 75 TYR A CA 1
ATOM 569 C C . TYR A 1 75 ? -24.988 -6.962 53.929 1.00 72.81 75 TYR A C 1
ATOM 571 O O . TYR A 1 75 ? -24.972 -5.818 54.386 1.00 72.81 75 TYR A O 1
ATOM 579 N N . ALA A 1 76 ? -26.129 -7.590 53.627 1.00 72.44 76 ALA A N 1
ATOM 580 C CA . ALA A 1 76 ? -27.444 -6.963 53.757 1.00 72.44 76 ALA A CA 1
ATOM 581 C C . ALA A 1 76 ? -27.785 -6.525 55.200 1.00 72.44 76 ALA A C 1
ATOM 583 O O . ALA A 1 76 ? -28.630 -5.651 55.391 1.00 72.44 76 ALA A O 1
ATOM 584 N N . LEU A 1 77 ? -27.149 -7.119 56.219 1.00 73.44 77 LEU A N 1
ATOM 585 C CA . LEU A 1 77 ? -27.422 -6.837 57.632 1.00 73.44 77 LEU A CA 1
ATOM 586 C C . LEU A 1 77 ? -26.561 -5.698 58.217 1.00 73.44 77 LEU A C 1
ATOM 588 O O . LEU A 1 77 ? -26.981 -5.059 59.180 1.00 73.44 77 LEU A O 1
ATOM 592 N N . VAL A 1 78 ? -25.352 -5.478 57.683 1.00 70.94 78 VAL A N 1
ATOM 593 C CA . VAL A 1 78 ? -24.321 -4.594 58.276 1.00 70.94 78 VAL A CA 1
ATOM 594 C C . VAL A 1 78 ? -24.232 -3.226 57.581 1.00 70.94 78 VAL A C 1
ATOM 596 O O . VAL A 1 78 ? -23.764 -2.266 58.190 1.00 70.94 78 VAL A O 1
ATOM 599 N N . GLY A 1 79 ? -24.749 -3.101 56.357 1.00 62.12 79 GLY A N 1
ATOM 600 C CA . GLY A 1 79 ? -24.703 -1.869 55.568 1.00 62.12 79 GLY A CA 1
ATOM 601 C C . GLY A 1 79 ? -23.817 -2.020 54.331 1.00 62.12 79 GLY A C 1
ATOM 602 O O . GLY A 1 79 ? -22.743 -2.614 54.379 1.00 62.12 79 GLY A O 1
ATOM 603 N N . ASP A 1 80 ? -24.307 -1.484 53.216 1.00 70.00 80 ASP A N 1
ATOM 604 C CA . ASP A 1 80 ? -24.090 -2.028 51.867 1.00 70.00 80 ASP A CA 1
ATOM 605 C C . ASP A 1 80 ? -23.070 -1.248 51.012 1.00 70.00 80 ASP A C 1
ATOM 607 O O . ASP A 1 80 ? -23.138 -1.212 49.784 1.00 70.00 80 ASP A O 1
ATOM 611 N N . GLU A 1 81 ? -22.123 -0.564 51.657 1.00 80.38 81 GLU A N 1
ATOM 612 C CA . GLU A 1 81 ? -21.194 0.340 50.966 1.00 80.38 81 GLU A CA 1
ATOM 613 C C . GLU A 1 81 ? -20.273 -0.422 49.996 1.00 80.38 81 GLU A C 1
ATOM 615 O O . GLU A 1 81 ? -20.063 0.025 48.871 1.00 80.38 81 GLU A O 1
ATOM 620 N N . GLN A 1 82 ? -19.817 -1.623 50.368 1.00 82.94 82 GLN A N 1
ATOM 621 C CA . GLN A 1 82 ? -18.995 -2.462 49.487 1.00 82.94 82 GLN A CA 1
ATOM 622 C C . GLN A 1 82 ? -19.766 -2.982 48.270 1.00 82.94 82 GLN A C 1
ATOM 624 O O . GLN A 1 82 ? -19.257 -2.892 47.160 1.00 82.94 82 GLN A O 1
ATOM 629 N N . LEU A 1 83 ? -21.010 -3.449 48.430 1.00 84.62 83 LEU A N 1
ATOM 630 C CA . LEU A 1 83 ? -21.799 -3.910 47.283 1.00 84.62 83 LEU A CA 1
ATOM 631 C C . LEU A 1 83 ? -22.084 -2.769 46.300 1.00 84.62 83 LEU A C 1
ATOM 633 O O . LEU A 1 83 ? -22.075 -2.975 45.088 1.00 84.62 83 LEU A O 1
ATOM 637 N N . SER A 1 84 ? -22.320 -1.559 46.812 1.00 87.81 84 SER A N 1
ATOM 638 C CA . SER A 1 84 ? -22.530 -0.383 45.966 1.00 87.81 84 SER A CA 1
ATOM 639 C C . SER A 1 84 ? -21.298 -0.029 45.118 1.00 87.81 84 SER A C 1
ATOM 641 O O . SER A 1 84 ? -21.452 0.457 43.996 1.00 87.81 84 SER A O 1
ATOM 643 N N . ILE A 1 85 ? -20.089 -0.306 45.626 1.00 90.69 85 ILE A N 1
ATOM 644 C CA . ILE A 1 85 ? -18.827 -0.128 44.896 1.00 90.69 85 ILE A CA 1
ATOM 645 C C . ILE A 1 85 ? -18.736 -1.153 43.765 1.00 90.69 85 ILE A C 1
ATOM 647 O O . ILE A 1 85 ? -18.636 -0.745 42.612 1.00 90.69 85 ILE A O 1
ATOM 651 N N . GLU A 1 86 ? -18.895 -2.444 44.061 1.00 90.75 86 GLU A N 1
ATOM 652 C CA . GLU A 1 86 ? -18.832 -3.510 43.046 1.00 90.75 86 GLU A CA 1
ATOM 653 C C . GLU A 1 86 ? -19.899 -3.325 41.951 1.00 90.75 86 GLU A C 1
ATOM 655 O O . GLU A 1 86 ? -19.645 -3.480 40.758 1.00 90.75 86 GLU A O 1
ATOM 660 N N . GLN A 1 87 ? -21.121 -2.924 42.327 1.00 91.62 87 GLN A N 1
ATOM 661 C CA . GLN A 1 87 ? -22.181 -2.620 41.358 1.00 91.62 87 GLN A CA 1
ATOM 662 C C . GLN A 1 87 ? -21.803 -1.450 40.447 1.00 91.62 87 GLN A C 1
ATOM 664 O O . GLN A 1 87 ? -22.119 -1.462 39.255 1.00 91.62 87 GLN A O 1
ATOM 669 N N . ARG A 1 88 ? -21.135 -0.432 40.994 1.00 94.81 88 ARG A N 1
ATOM 670 C CA . ARG A 1 88 ? -20.645 0.702 40.213 1.00 94.81 88 ARG A CA 1
ATOM 671 C C . ARG A 1 88 ? -19.518 0.279 39.271 1.00 94.81 88 ARG A C 1
ATOM 673 O O . ARG A 1 88 ? -19.534 0.710 38.122 1.00 94.81 88 ARG A O 1
ATOM 680 N N . GLU A 1 89 ? -18.585 -0.549 39.727 1.00 94.56 89 GLU A N 1
ATOM 681 C CA . GLU A 1 89 ? -17.479 -1.072 38.914 1.00 94.56 89 GLU A CA 1
ATOM 682 C C . GLU A 1 89 ? -18.002 -1.935 37.757 1.00 94.56 89 GLU A C 1
ATOM 684 O O . GLU A 1 89 ? -17.632 -1.705 36.603 1.00 94.56 89 GLU A O 1
ATOM 689 N N . ALA A 1 90 ? -18.981 -2.808 38.014 1.00 95.81 90 ALA A N 1
ATOM 690 C CA . ALA A 1 90 ? -19.657 -3.578 36.972 1.00 95.81 90 ALA A CA 1
ATOM 691 C C . ALA A 1 90 ? -20.378 -2.688 35.942 1.00 95.81 90 ALA A C 1
ATOM 693 O O . ALA A 1 90 ? -20.290 -2.939 34.736 1.00 95.81 90 ALA A O 1
ATOM 694 N N . LEU A 1 91 ? -21.067 -1.629 36.388 1.00 96.75 91 LEU A N 1
ATOM 695 C CA . LEU A 1 91 ? -21.710 -0.662 35.489 1.00 96.75 91 LEU A CA 1
ATOM 696 C C . LEU A 1 91 ? -20.688 0.118 34.654 1.00 96.75 91 LEU A C 1
ATOM 698 O O . LEU A 1 91 ? -20.925 0.385 33.474 1.00 96.75 91 LEU A O 1
ATOM 702 N N . GLU A 1 92 ? -19.547 0.480 35.239 1.00 97.44 92 GLU A N 1
ATOM 703 C CA . GLU A 1 92 ? -18.474 1.164 34.524 1.00 97.44 92 GLU A CA 1
ATOM 704 C C . GLU A 1 92 ? -17.824 0.248 33.477 1.00 97.44 92 GLU A C 1
ATOM 706 O O . GLU A 1 92 ? -17.634 0.666 32.3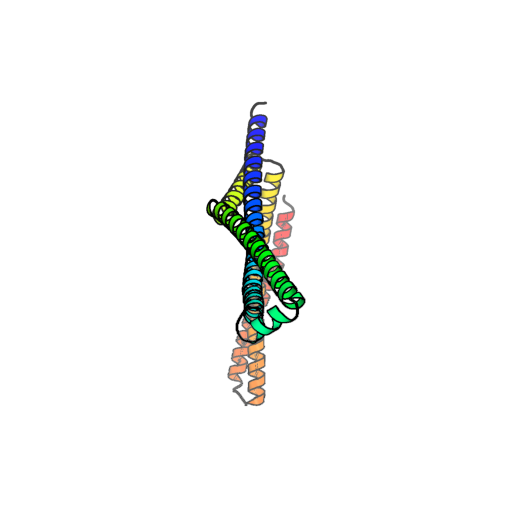31 1.00 97.44 92 GLU A O 1
ATOM 711 N N . ALA A 1 93 ? -17.552 -1.013 33.820 1.00 96.62 93 ALA A N 1
ATOM 712 C CA . ALA A 1 93 ? -17.060 -2.017 32.880 1.00 96.62 93 ALA A CA 1
ATOM 713 C C . ALA A 1 93 ? -18.047 -2.248 31.720 1.00 96.62 93 ALA A C 1
ATOM 715 O O . ALA A 1 93 ? -17.635 -2.354 30.562 1.00 96.62 93 ALA A O 1
ATOM 716 N N . GLU A 1 94 ? -19.353 -2.255 32.000 1.00 97.69 94 GLU A N 1
ATOM 717 C CA . GLU A 1 94 ? -20.401 -2.373 30.982 1.00 97.69 94 GLU A CA 1
ATOM 718 C C . GLU A 1 94 ? -20.423 -1.163 30.040 1.00 97.69 94 GLU A C 1
ATOM 720 O O . GLU A 1 94 ? -20.468 -1.333 28.819 1.00 97.69 94 GLU A O 1
ATOM 725 N N . ALA A 1 95 ? -20.303 0.052 30.581 1.00 98.12 95 ALA A N 1
ATOM 726 C CA . ALA A 1 95 ? -20.216 1.270 29.779 1.00 98.12 95 ALA A CA 1
ATOM 727 C C . ALA A 1 95 ? -18.970 1.276 28.875 1.00 98.12 95 ALA A C 1
ATOM 729 O O . ALA A 1 95 ? -19.077 1.568 27.681 1.00 98.12 95 ALA A O 1
ATOM 730 N N . ARG A 1 96 ? -17.801 0.891 29.410 1.00 97.81 96 ARG A N 1
ATOM 731 C CA . ARG A 1 96 ? -16.550 0.773 28.638 1.00 97.81 96 ARG A CA 1
ATOM 732 C C . ARG A 1 96 ? -16.672 -0.261 27.520 1.00 97.81 96 ARG A C 1
ATOM 734 O O . ARG A 1 96 ? -16.205 -0.019 26.405 1.00 97.81 96 ARG A O 1
ATOM 741 N N . LEU A 1 97 ? -17.292 -1.412 27.795 1.00 98.12 97 LEU A N 1
ATOM 742 C CA . LEU A 1 97 ? -17.519 -2.449 26.789 1.00 98.12 97 LEU A CA 1
ATOM 743 C C . LEU A 1 97 ? -18.458 -1.953 25.683 1.00 98.12 97 LEU A C 1
ATOM 745 O O . LEU A 1 97 ? -18.155 -2.140 24.505 1.00 98.12 97 LEU A O 1
ATOM 749 N N . ALA A 1 98 ? -19.559 -1.292 26.044 1.00 98.19 98 ALA A N 1
ATOM 750 C CA . ALA A 1 98 ? -20.507 -0.735 25.083 1.00 98.19 98 ALA A CA 1
ATOM 751 C C . ALA A 1 98 ? -19.852 0.318 24.171 1.00 98.19 98 ALA A C 1
ATOM 753 O O . ALA A 1 98 ? -20.055 0.295 22.955 1.00 98.19 98 ALA A O 1
ATOM 754 N N . GLU A 1 99 ? -19.013 1.194 24.731 1.00 98.25 99 GLU A N 1
ATOM 755 C CA . GLU A 1 99 ? -18.224 2.166 23.967 1.00 98.25 99 GLU A CA 1
ATOM 756 C C . GLU A 1 99 ? -17.288 1.469 22.967 1.00 98.25 99 GLU A C 1
ATOM 758 O O . GLU A 1 99 ? -17.296 1.788 21.774 1.00 98.25 99 GLU A O 1
ATOM 763 N N . ALA A 1 100 ? -16.520 0.476 23.427 1.00 98.00 100 ALA A N 1
ATOM 764 C CA . ALA A 1 100 ? -15.595 -0.272 22.579 1.00 98.00 100 ALA A CA 1
ATOM 765 C C . ALA A 1 100 ? -16.325 -1.046 21.465 1.00 98.00 100 ALA A C 1
ATOM 767 O O . ALA A 1 100 ? -15.861 -1.082 20.325 1.00 98.00 100 ALA A O 1
ATOM 768 N N . MET A 1 101 ? -17.500 -1.618 21.752 1.00 98.31 101 MET A N 1
ATOM 769 C CA . MET A 1 101 ? -18.349 -2.258 20.740 1.00 98.31 101 MET A CA 1
ATOM 770 C C . MET A 1 101 ? -18.852 -1.256 19.693 1.00 98.31 101 MET A C 1
ATOM 772 O O . MET A 1 101 ? -18.830 -1.560 18.500 1.00 98.31 101 MET A O 1
ATOM 776 N N . GLY A 1 102 ? -19.256 -0.053 20.114 1.00 98.31 102 GLY A N 1
ATOM 777 C CA . GLY A 1 102 ? -19.653 1.021 19.201 1.00 98.31 102 GLY A CA 1
ATOM 778 C C . GLY A 1 102 ? -18.503 1.476 18.297 1.00 98.31 102 GLY A C 1
ATOM 779 O O . GLY A 1 102 ? -18.679 1.613 17.084 1.00 98.31 102 GLY A O 1
ATOM 780 N N . SER A 1 103 ? -17.305 1.636 18.866 1.00 98.00 103 SER A N 1
ATOM 781 C CA . SER A 1 103 ? -16.071 1.940 18.127 1.00 98.00 103 SER A CA 1
ATOM 782 C C . SER A 1 103 ? -15.742 0.853 17.096 1.00 98.00 103 SER A C 1
ATOM 784 O O . SER A 1 103 ? -15.532 1.150 15.917 1.00 98.00 103 SER A O 1
ATOM 786 N N . LEU A 1 104 ? -15.792 -0.420 17.501 1.00 98.19 104 LEU A N 1
ATOM 787 C CA . LEU A 1 104 ? -15.566 -1.569 16.624 1.00 98.19 104 LEU A CA 1
ATOM 788 C C . LEU A 1 104 ? -16.569 -1.601 15.466 1.00 98.19 104 LEU A C 1
ATOM 790 O O . LEU A 1 104 ? -16.177 -1.767 14.309 1.00 98.19 104 LEU A O 1
ATOM 794 N N . GLN A 1 105 ? -17.856 -1.384 15.749 1.00 98.06 105 GLN A N 1
ATOM 795 C CA . GLN A 1 105 ? -18.887 -1.323 14.717 1.00 98.06 105 GLN A CA 1
ATOM 796 C C . GLN A 1 105 ? -18.621 -0.174 13.737 1.00 98.06 105 GLN A C 1
ATOM 798 O O . GLN A 1 105 ? -18.664 -0.376 12.520 1.00 98.06 105 GLN A O 1
ATOM 803 N N . HIS A 1 106 ? -18.272 1.011 14.239 1.00 98.19 106 HIS A N 1
ATOM 804 C CA . HIS A 1 106 ? -17.924 2.151 13.399 1.00 98.19 106 HIS A CA 1
ATOM 805 C C . HIS A 1 106 ? -16.716 1.852 12.493 1.00 98.19 106 HIS A C 1
ATOM 807 O O . HIS A 1 106 ? -16.801 2.048 11.278 1.00 98.19 106 HIS A O 1
ATOM 813 N N . LEU A 1 107 ? -15.625 1.313 13.045 1.00 98.25 107 LEU A N 1
ATOM 814 C CA . LEU A 1 107 ? -14.433 0.930 12.282 1.00 98.25 107 LEU A CA 1
ATOM 815 C C . LEU A 1 107 ? -14.750 -0.132 11.222 1.00 98.25 107 LEU A C 1
ATOM 817 O O . LEU A 1 107 ? -14.331 0.017 10.074 1.00 98.25 107 LEU A O 1
ATOM 821 N N . SER A 1 108 ? -15.546 -1.147 11.568 1.00 98.00 108 SER A N 1
ATOM 822 C CA . SER A 1 108 ? -15.961 -2.191 10.624 1.00 98.00 108 SER A CA 1
ATOM 823 C C . SER A 1 108 ? -16.762 -1.620 9.446 1.00 98.00 108 SER A C 1
ATOM 825 O O . SER A 1 108 ? -16.498 -1.964 8.295 1.00 98.00 108 SER A O 1
ATOM 827 N N . SER A 1 109 ? -17.670 -0.670 9.704 1.00 98.06 109 SER A N 1
ATOM 828 C CA . SER A 1 109 ? -18.468 -0.021 8.655 1.00 98.06 109 SER A CA 1
ATOM 829 C C . SER A 1 109 ? -17.608 0.822 7.707 1.00 98.06 109 SER A C 1
ATOM 831 O O . SER A 1 109 ? -17.812 0.813 6.491 1.00 98.06 109 SER A O 1
ATOM 833 N N . ARG A 1 110 ? -16.597 1.514 8.247 1.00 97.94 110 ARG A N 1
ATOM 834 C CA . ARG A 1 110 ? -15.640 2.293 7.454 1.00 97.94 110 ARG A CA 1
ATOM 835 C C . ARG A 1 110 ? -14.765 1.394 6.596 1.00 97.94 110 ARG A C 1
ATOM 837 O O . ARG A 1 110 ? -14.559 1.712 5.428 1.00 97.94 110 ARG A O 1
ATOM 844 N N . LEU A 1 111 ? -14.284 0.283 7.155 1.00 97.94 111 LEU A N 1
ATOM 845 C CA . LEU A 1 111 ? -13.489 -0.690 6.413 1.00 97.94 111 LEU A CA 1
ATOM 846 C C . LEU A 1 111 ? -14.301 -1.279 5.252 1.00 97.94 111 LEU A C 1
ATOM 848 O O . LEU A 1 111 ? -13.836 -1.239 4.119 1.00 97.94 111 LEU A O 1
ATOM 852 N N . ALA A 1 112 ? -15.550 -1.683 5.504 1.00 97.06 112 ALA A N 1
ATOM 853 C CA . ALA A 1 112 ? -16.452 -2.190 4.470 1.00 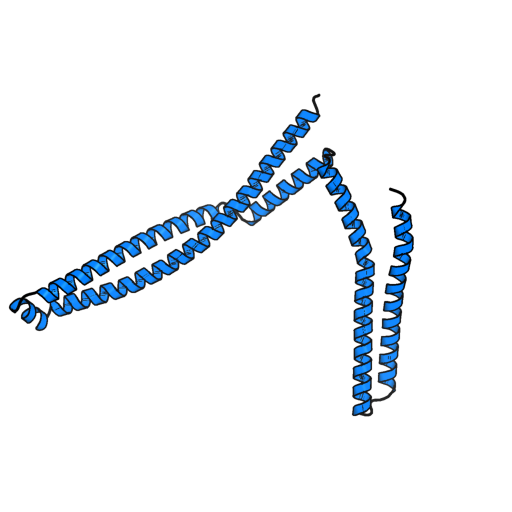97.06 112 ALA A CA 1
ATOM 854 C C . ALA A 1 112 ? -16.725 -1.164 3.355 1.00 97.06 112 ALA A C 1
ATOM 856 O O . ALA A 1 112 ? -16.787 -1.520 2.180 1.00 97.06 112 ALA A O 1
ATOM 857 N N . SER A 1 113 ? -16.853 0.121 3.701 1.00 96.12 113 SER A N 1
ATOM 858 C CA . SER A 1 113 ? -17.017 1.201 2.720 1.00 96.12 113 SER A CA 1
ATOM 859 C C . SER A 1 113 ? -15.782 1.373 1.829 1.00 96.12 113 SER A C 1
ATOM 861 O O . SER A 1 113 ? -15.908 1.518 0.611 1.00 96.12 113 SER A O 1
ATOM 863 N N . ILE A 1 114 ? -14.576 1.316 2.405 1.00 95.94 114 ILE A N 1
ATOM 864 C CA . ILE A 1 114 ? -13.338 1.382 1.618 1.00 95.94 114 ILE A CA 1
ATOM 865 C C . ILE A 1 114 ? -13.162 0.125 0.762 1.00 95.94 114 ILE A C 1
ATOM 867 O O . ILE A 1 114 ? -12.818 0.250 -0.409 1.00 95.94 114 ILE A O 1
ATOM 871 N N . ASP A 1 115 ? -13.454 -1.058 1.298 1.00 95.81 115 ASP A N 1
ATOM 872 C CA . ASP A 1 115 ? -13.400 -2.314 0.545 1.00 95.81 115 ASP A CA 1
ATOM 873 C C . ASP A 1 115 ? -14.347 -2.285 -0.660 1.00 95.81 115 ASP A C 1
ATOM 875 O O . ASP A 1 115 ? -13.952 -2.652 -1.765 1.00 95.81 115 ASP A O 1
ATOM 879 N N . ALA A 1 116 ? -15.568 -1.769 -0.486 1.00 94.75 116 ALA A N 1
ATOM 880 C CA . ALA A 1 116 ? -16.514 -1.595 -1.583 1.00 94.75 116 ALA A CA 1
ATOM 881 C C . ALA A 1 116 ? -15.993 -0.622 -2.654 1.00 94.75 116 ALA A C 1
ATOM 883 O O . ALA A 1 116 ? -16.151 -0.884 -3.844 1.00 94.75 116 ALA A O 1
ATOM 884 N N . ARG A 1 117 ? -15.346 0.482 -2.252 1.00 92.94 117 ARG A N 1
ATOM 885 C CA . ARG A 1 117 ? -14.727 1.436 -3.189 1.00 92.94 117 ARG A CA 1
ATOM 886 C C . ARG A 1 117 ? -13.544 0.836 -3.944 1.00 92.94 117 ARG A C 1
ATOM 888 O O . ARG A 1 117 ? -13.403 1.093 -5.130 1.00 92.94 117 ARG A O 1
ATOM 895 N N . LEU A 1 118 ? -12.700 0.058 -3.275 1.00 94.62 118 LEU A N 1
ATOM 896 C CA . LEU A 1 118 ? -11.565 -0.608 -3.914 1.00 94.62 118 LEU A CA 1
ATOM 897 C C . LEU A 1 118 ? -12.030 -1.730 -4.850 1.00 94.62 118 LEU A C 1
ATOM 899 O O . LEU A 1 118 ? -11.426 -1.954 -5.887 1.00 94.62 118 LEU A O 1
ATOM 903 N N . ALA A 1 119 ? -13.137 -2.407 -4.540 1.00 93.25 119 ALA A N 1
ATOM 904 C CA . ALA A 1 119 ? -13.664 -3.478 -5.384 1.00 93.25 119 ALA A CA 1
ATOM 905 C C . ALA A 1 119 ? -14.185 -2.993 -6.750 1.00 93.25 119 ALA A C 1
ATOM 907 O O . ALA A 1 119 ? -14.237 -3.782 -7.693 1.00 93.25 119 ALA A O 1
ATOM 908 N N . THR A 1 120 ? -14.576 -1.720 -6.883 1.00 91.31 120 THR A N 1
ATOM 909 C CA . THR A 1 120 ? -15.055 -1.169 -8.164 1.00 91.31 120 THR A CA 1
ATOM 910 C C . THR A 1 120 ? -13.928 -0.771 -9.113 1.00 91.31 120 THR A C 1
ATOM 912 O O . THR A 1 120 ? -14.192 -0.543 -10.293 1.00 91.31 120 THR A O 1
ATOM 915 N N . GLN A 1 121 ? -12.685 -0.691 -8.632 1.00 88.31 121 GLN A N 1
ATOM 916 C CA . GLN A 1 121 ? -11.534 -0.244 -9.409 1.00 88.31 121 GLN A CA 1
ATOM 917 C C . GLN A 1 121 ? -10.407 -1.272 -9.323 1.00 88.31 121 GLN A C 1
ATOM 919 O O . GLN A 1 121 ? -9.853 -1.531 -8.264 1.00 88.31 121 GLN A O 1
ATOM 924 N N . SER A 1 122 ? -10.025 -1.854 -10.458 1.00 92.19 122 SER A N 1
ATOM 925 C CA . SER A 1 122 ? -8.841 -2.713 -10.502 1.00 92.19 122 SER A CA 1
ATOM 926 C C . SER A 1 122 ? -7.579 -1.855 -10.514 1.00 92.19 122 SER A C 1
ATOM 928 O O . SER A 1 122 ? -7.413 -1.033 -11.416 1.00 92.19 122 SER A O 1
ATOM 930 N N . TYR A 1 123 ? -6.662 -2.094 -9.570 1.00 93.56 123 TYR A N 1
ATOM 931 C CA . TYR A 1 123 ? -5.353 -1.433 -9.546 1.00 93.56 123 TYR A CA 1
ATOM 932 C C . TYR A 1 123 ? -4.626 -1.563 -10.888 1.00 93.56 123 TYR A C 1
ATOM 934 O O . TYR A 1 123 ? -4.174 -0.564 -11.437 1.00 93.56 123 TYR A O 1
ATOM 942 N N . GLN A 1 124 ? -4.595 -2.771 -11.465 1.00 94.31 124 GLN A N 1
ATOM 943 C CA . GLN A 1 124 ? -3.942 -2.997 -12.755 1.00 94.31 124 GLN A CA 1
ATOM 944 C C . GLN A 1 124 ? -4.589 -2.162 -13.864 1.00 94.31 124 GLN A C 1
ATOM 946 O O . GLN A 1 124 ? -3.891 -1.526 -14.641 1.00 94.31 124 GLN A O 1
ATOM 951 N N . SER A 1 125 ? -5.922 -2.078 -13.883 1.00 94.94 125 SER A N 1
ATOM 952 C CA . SER A 1 125 ? -6.631 -1.251 -14.864 1.00 94.94 125 SER A CA 1
ATOM 953 C C . SER A 1 125 ? -6.311 0.239 -14.719 1.00 94.94 125 SER A C 1
ATOM 955 O O . SER A 1 125 ? -6.295 0.945 -15.725 1.00 94.94 125 SER A O 1
ATOM 957 N N . LEU A 1 126 ? -6.090 0.731 -13.496 1.00 95.56 126 LEU A N 1
ATOM 958 C CA . LEU A 1 126 ? -5.701 2.122 -13.253 1.00 95.56 126 LEU A CA 1
ATOM 959 C C . LEU A 1 126 ? -4.258 2.386 -13.698 1.00 95.56 126 LEU A C 1
ATOM 961 O O . LEU A 1 126 ? -3.994 3.413 -14.321 1.00 95.56 126 LEU A O 1
ATOM 965 N N . VAL A 1 127 ? -3.345 1.448 -13.426 1.00 96.44 127 VAL A N 1
ATOM 966 C CA . VAL A 1 127 ? -1.952 1.501 -13.896 1.00 96.44 127 VAL A CA 1
ATOM 967 C C . VAL A 1 127 ? -1.906 1.524 -15.423 1.00 96.44 127 VAL A C 1
ATOM 969 O O . VAL A 1 127 ? -1.272 2.407 -16.001 1.00 96.44 127 VAL A O 1
ATOM 972 N N . ASP A 1 128 ? -2.634 0.617 -16.073 1.00 95.75 128 ASP A N 1
ATOM 973 C CA . ASP A 1 128 ? -2.697 0.530 -17.531 1.00 95.75 128 ASP A CA 1
ATOM 974 C C . ASP A 1 128 ? -3.295 1.811 -18.136 1.00 95.75 128 ASP A C 1
ATOM 976 O O . ASP A 1 128 ? -2.775 2.335 -19.119 1.00 95.75 128 ASP A O 1
ATOM 980 N N . ALA A 1 129 ? -4.343 2.375 -17.522 1.00 94.69 129 ALA A N 1
ATOM 981 C CA . ALA A 1 129 ? -4.946 3.632 -17.964 1.00 94.69 129 ALA A CA 1
ATOM 982 C C . ALA A 1 129 ? -3.989 4.828 -17.822 1.00 94.69 129 ALA A C 1
ATOM 984 O O . ALA A 1 129 ? -3.904 5.662 -18.726 1.00 94.69 129 ALA A O 1
ATOM 985 N N . ALA A 1 130 ? -3.244 4.913 -16.716 1.00 96.00 130 ALA A N 1
ATOM 986 C CA . ALA A 1 130 ? -2.248 5.960 -16.507 1.00 96.00 130 ALA A CA 1
ATOM 987 C C . ALA A 1 130 ? -1.077 5.839 -17.497 1.00 96.00 130 ALA A C 1
ATOM 989 O O . ALA A 1 130 ? -0.633 6.849 -18.052 1.00 96.00 130 ALA A O 1
ATOM 990 N N . ALA A 1 131 ? -0.611 4.614 -17.763 1.00 95.50 131 ALA A N 1
ATOM 991 C CA . ALA A 1 131 ? 0.413 4.338 -18.766 1.00 95.50 131 ALA A CA 1
ATOM 992 C C . ALA A 1 131 ? -0.072 4.710 -20.175 1.00 95.50 131 ALA A C 1
ATOM 994 O O . ALA A 1 131 ? 0.602 5.471 -20.867 1.00 95.50 131 ALA A O 1
ATOM 995 N N . ALA A 1 132 ? -1.274 4.278 -20.562 1.00 95.75 132 ALA A N 1
ATOM 996 C CA . ALA A 1 132 ? -1.868 4.604 -21.855 1.00 95.75 132 ALA A CA 1
ATOM 997 C C . ALA A 1 132 ? -2.047 6.118 -22.046 1.00 95.75 132 ALA A C 1
ATOM 999 O O . ALA A 1 132 ? -1.708 6.651 -23.101 1.00 95.75 132 ALA A O 1
ATOM 1000 N N . ALA A 1 133 ? -2.513 6.840 -21.020 1.00 95.06 133 ALA A N 1
ATOM 1001 C CA . ALA A 1 133 ? -2.657 8.294 -21.081 1.00 95.06 133 ALA A CA 1
ATOM 1002 C C . ALA A 1 133 ? -1.302 9.017 -21.192 1.00 95.06 133 ALA A C 1
ATOM 1004 O O . ALA A 1 133 ? -1.195 10.046 -21.864 1.00 95.06 133 ALA A O 1
ATOM 1005 N N . ARG A 1 134 ? -0.247 8.481 -20.563 1.00 94.56 134 ARG A N 1
ATOM 1006 C CA . ARG A 1 134 ? 1.123 8.985 -20.729 1.00 94.56 134 ARG A CA 1
ATOM 1007 C C . ARG A 1 134 ? 1.626 8.758 -22.155 1.00 94.56 134 ARG A C 1
ATOM 1009 O O . ARG A 1 134 ? 2.116 9.712 -22.753 1.00 94.56 134 ARG A O 1
ATOM 1016 N N . SER A 1 135 ? 1.470 7.551 -22.694 1.00 93.75 135 SER A N 1
ATOM 1017 C CA . SER A 1 135 ? 1.878 7.225 -24.065 1.00 93.75 135 SER A CA 1
ATOM 1018 C C . SER A 1 135 ? 1.124 8.060 -25.101 1.00 93.75 135 SER A C 1
ATOM 1020 O O . SER A 1 135 ? 1.745 8.607 -26.003 1.00 93.75 135 SER A O 1
ATOM 1022 N N . ALA A 1 136 ? -0.187 8.260 -24.931 1.00 93.56 136 ALA A N 1
ATOM 1023 C CA . ALA A 1 136 ? -0.981 9.109 -25.820 1.00 93.56 136 ALA A CA 1
ATOM 1024 C C . ALA A 1 136 ? -0.493 10.569 -25.828 1.00 93.56 136 ALA A C 1
ATOM 1026 O O . ALA A 1 136 ? -0.467 11.220 -26.872 1.00 93.56 136 ALA A O 1
ATOM 1027 N N . LYS A 1 137 ? -0.074 11.091 -24.667 1.00 93.50 137 LYS A N 1
ATOM 1028 C CA . LYS A 1 137 ? 0.530 12.425 -24.570 1.00 93.50 137 LYS A CA 1
ATOM 1029 C C . LYS A 1 137 ? 1.865 12.494 -25.296 1.00 93.50 137 LYS A C 1
ATOM 1031 O O . LYS A 1 137 ? 2.112 13.456 -26.013 1.00 93.50 137 LYS A O 1
ATOM 1036 N N . GLU A 1 138 ? 2.722 11.508 -25.085 1.00 92.50 138 GLU A N 1
ATOM 1037 C CA . GLU A 1 138 ? 4.024 11.423 -25.741 1.00 92.50 138 GLU A CA 1
ATOM 1038 C C . GLU A 1 138 ? 3.883 11.375 -27.267 1.00 92.50 138 GLU A C 1
ATOM 1040 O O . GLU A 1 138 ? 4.449 12.222 -27.955 1.00 92.50 138 GLU A O 1
ATOM 1045 N N . GLU A 1 139 ? 3.030 10.488 -27.782 1.00 91.62 139 GLU A N 1
ATOM 1046 C CA . GLU A 1 139 ? 2.741 10.375 -29.214 1.00 91.62 139 GLU A CA 1
ATOM 1047 C C . GLU A 1 139 ? 2.205 11.693 -29.792 1.00 91.62 139 GLU A C 1
ATOM 1049 O O . GLU A 1 139 ? 2.636 12.135 -30.859 1.00 91.62 139 GLU A O 1
ATOM 1054 N N . LEU A 1 140 ? 1.307 12.374 -29.070 1.00 92.50 140 LEU A N 1
ATOM 1055 C CA . LEU A 1 140 ? 0.790 13.675 -29.488 1.00 92.50 140 LEU A CA 1
ATOM 1056 C C . LEU A 1 140 ? 1.892 14.741 -29.542 1.00 92.50 140 LEU A C 1
ATOM 1058 O O . LEU A 1 140 ? 1.942 15.518 -30.497 1.00 92.50 140 LEU A O 1
ATOM 1062 N N . LEU A 1 141 ? 2.770 14.800 -28.538 1.00 91.88 141 LEU A N 1
ATOM 1063 C CA . LEU A 1 141 ? 3.868 15.769 -28.489 1.00 91.88 141 LEU A CA 1
ATOM 1064 C C . LEU A 1 141 ? 4.859 15.559 -29.637 1.00 91.88 141 LEU A C 1
ATOM 1066 O O . LEU A 1 141 ? 5.305 16.539 -30.235 1.00 91.88 141 LEU A O 1
ATOM 1070 N N . ILE A 1 142 ? 5.163 14.302 -29.957 1.00 89.69 142 ILE A N 1
ATOM 1071 C CA . ILE A 1 142 ? 6.016 13.923 -31.087 1.00 89.69 142 ILE A CA 1
ATOM 1072 C C . ILE A 1 142 ? 5.349 14.323 -32.409 1.00 89.69 142 ILE A C 1
ATOM 1074 O O . ILE A 1 142 ? 5.898 15.114 -33.176 1.00 89.69 142 ILE A O 1
ATOM 1078 N N . ARG A 1 143 ? 4.108 13.874 -32.637 1.00 90.88 143 ARG A N 1
ATOM 1079 C CA . ARG A 1 143 ? 3.345 14.133 -33.871 1.00 90.88 143 ARG A CA 1
ATOM 1080 C C . ARG A 1 143 ? 3.134 15.621 -34.151 1.00 90.88 143 ARG A C 1
ATOM 1082 O O . ARG A 1 143 ? 3.036 16.027 -35.305 1.00 90.88 143 ARG A O 1
ATOM 1089 N N . THR A 1 144 ? 3.018 16.435 -33.105 1.00 89.75 144 THR A N 1
ATOM 1090 C CA . THR A 1 144 ? 2.819 17.889 -33.223 1.00 89.75 144 THR A CA 1
ATOM 1091 C C . THR A 1 144 ? 4.130 18.673 -33.300 1.00 89.75 144 THR A C 1
ATOM 1093 O O . THR A 1 144 ? 4.088 19.903 -33.365 1.00 89.75 144 THR A O 1
ATOM 1096 N N . HIS A 1 145 ? 5.283 17.991 -33.309 1.00 88.25 145 HIS A N 1
ATOM 1097 C CA . HIS A 1 145 ? 6.619 18.591 -33.242 1.00 88.25 145 HIS A CA 1
ATOM 1098 C C . HIS A 1 145 ? 6.753 19.596 -32.091 1.00 88.25 145 HIS A C 1
ATOM 1100 O O . HIS A 1 145 ? 7.386 20.650 -32.212 1.00 88.25 145 HIS A O 1
ATOM 1106 N N . HIS A 1 146 ? 6.121 19.291 -30.957 1.00 89.25 146 HIS A N 1
ATOM 1107 C CA . HIS A 1 146 ? 6.264 20.097 -29.759 1.00 89.25 146 HIS A CA 1
ATOM 1108 C C . HIS A 1 146 ? 7.726 20.019 -29.279 1.00 89.25 146 HIS A C 1
ATOM 1110 O O . HIS A 1 146 ? 8.300 18.930 -29.312 1.00 89.25 146 HIS A O 1
ATOM 1116 N N . PRO A 1 147 ? 8.340 21.105 -28.763 1.00 90.50 147 PRO A N 1
ATOM 1117 C CA . PRO A 1 147 ? 9.741 21.081 -28.321 1.00 90.50 147 PRO A CA 1
ATOM 1118 C C . PRO A 1 147 ? 10.061 19.944 -27.340 1.00 90.50 147 PRO A C 1
ATOM 1120 O O . PRO A 1 147 ? 11.112 19.321 -27.422 1.00 90.50 147 PRO A O 1
ATOM 1123 N N . ALA A 1 148 ? 9.121 19.637 -26.442 1.00 88.94 148 ALA A N 1
ATOM 1124 C CA . ALA A 1 148 ? 9.243 18.503 -25.526 1.00 88.94 148 ALA A CA 1
ATOM 1125 C C . ALA A 1 148 ? 9.186 17.131 -26.227 1.00 88.94 148 ALA A C 1
ATOM 1127 O O . ALA A 1 148 ? 9.852 16.213 -25.773 1.00 88.94 148 ALA A O 1
ATOM 1128 N N . GLY A 1 149 ? 8.412 16.984 -27.309 1.00 90.69 149 GLY A N 1
ATOM 1129 C CA . GLY A 1 149 ? 8.368 15.754 -28.108 1.00 90.69 149 GLY A CA 1
ATOM 1130 C C . GLY A 1 149 ? 9.662 15.537 -28.891 1.00 90.69 149 GLY A C 1
ATOM 1131 O O . GLY A 1 149 ? 10.217 14.449 -28.849 1.00 90.69 149 GLY A O 1
ATOM 1132 N N . LEU A 1 150 ? 10.206 16.598 -29.494 1.00 89.75 150 LEU A N 1
ATOM 1133 C CA . LEU A 1 150 ? 11.502 16.547 -30.186 1.00 89.75 150 LEU A CA 1
ATOM 1134 C C . LEU A 1 150 ? 12.650 16.191 -29.231 1.00 89.75 150 LEU A C 1
ATOM 1136 O O . LEU A 1 150 ? 13.521 15.399 -29.568 1.00 89.75 150 LEU A O 1
ATOM 1140 N N . ALA A 1 151 ? 12.629 16.743 -28.014 1.00 92.00 151 ALA A N 1
ATOM 1141 C CA . ALA A 1 151 ? 13.592 16.374 -26.981 1.00 92.00 151 ALA A CA 1
ATOM 1142 C C . ALA A 1 151 ? 13.462 14.899 -26.556 1.00 92.00 151 ALA A C 1
ATOM 1144 O O . ALA A 1 151 ? 14.466 14.277 -26.226 1.00 92.00 151 ALA A O 1
ATOM 1145 N N . LEU A 1 152 ? 12.248 14.331 -26.555 1.00 89.88 152 LEU A N 1
ATOM 1146 C CA . LEU A 1 152 ? 12.044 12.906 -26.271 1.00 89.88 152 LEU A CA 1
ATOM 1147 C C . LEU A 1 152 ? 12.593 12.019 -27.393 1.00 89.88 152 LEU A C 1
ATOM 1149 O O . LEU A 1 152 ? 13.240 11.023 -27.087 1.00 89.88 152 LEU A O 1
ATOM 1153 N N . GLU A 1 153 ? 12.394 12.390 -28.660 1.00 89.94 153 GLU A N 1
ATOM 1154 C CA . GLU A 1 153 ? 12.984 11.670 -29.799 1.00 89.94 153 GLU A CA 1
ATOM 1155 C C . GLU A 1 153 ? 14.519 11.690 -29.751 1.00 89.94 153 GLU A C 1
ATOM 1157 O O . GLU A 1 153 ? 15.143 10.640 -29.882 1.00 89.94 153 GLU A O 1
ATOM 1162 N N . ASP A 1 154 ? 15.128 12.851 -29.485 1.00 91.00 154 ASP A N 1
ATOM 1163 C CA . ASP A 1 154 ? 16.587 12.992 -29.357 1.00 91.00 154 ASP A CA 1
ATOM 1164 C C . ASP A 1 154 ? 17.152 12.141 -28.207 1.00 91.00 154 ASP A C 1
ATOM 1166 O O . ASP A 1 154 ? 18.135 11.413 -28.367 1.00 91.00 154 ASP A O 1
ATOM 1170 N N . LEU A 1 155 ? 16.482 12.154 -27.049 1.00 91.38 155 LEU A N 1
ATOM 1171 C CA . LEU A 1 155 ? 16.837 11.276 -25.934 1.00 91.38 155 LEU A CA 1
ATOM 1172 C C . LEU A 1 155 ? 16.676 9.796 -26.295 1.00 91.38 155 LEU A C 1
ATOM 1174 O O . LEU A 1 155 ? 17.511 8.995 -25.882 1.00 91.38 155 LEU A O 1
ATOM 1178 N N . GLY A 1 156 ? 15.645 9.432 -27.061 1.00 89.12 156 GLY A N 1
ATOM 1179 C CA . GLY A 1 156 ? 15.439 8.072 -27.556 1.00 89.12 156 GLY A CA 1
ATOM 1180 C C . GLY A 1 156 ? 16.610 7.594 -28.413 1.00 89.12 156 GLY A C 1
ATOM 1181 O O . GLY A 1 156 ? 17.196 6.554 -28.119 1.00 89.12 156 GLY A O 1
ATOM 1182 N N . VAL A 1 157 ? 17.026 8.405 -29.390 1.00 91.25 157 VAL A N 1
ATOM 1183 C CA . VAL A 1 157 ? 18.199 8.128 -30.239 1.00 91.25 157 VAL A CA 1
ATOM 1184 C C . VAL A 1 157 ? 19.465 7.987 -29.396 1.00 91.25 157 VAL A C 1
ATOM 1186 O O . VAL A 1 157 ? 20.257 7.066 -29.595 1.00 91.25 157 VAL A O 1
ATOM 1189 N N . ARG A 1 158 ? 19.655 8.868 -28.410 1.00 92.62 158 ARG A N 1
ATOM 1190 C CA . ARG A 1 158 ? 20.831 8.824 -27.538 1.00 92.62 158 ARG A CA 1
ATOM 1191 C C . ARG A 1 158 ? 20.854 7.594 -26.633 1.00 92.62 158 ARG A C 1
ATOM 1193 O O . ARG A 1 158 ? 21.923 7.039 -26.399 1.00 92.62 158 ARG A O 1
ATOM 1200 N N . ILE A 1 159 ? 19.701 7.161 -26.130 1.00 92.19 159 ILE A N 1
ATOM 1201 C CA . ILE A 1 159 ? 19.581 5.921 -25.354 1.00 92.19 159 ILE A CA 1
ATOM 1202 C C . ILE A 1 159 ? 19.898 4.711 -26.235 1.00 92.19 159 ILE A C 1
ATOM 1204 O O . ILE A 1 159 ? 20.620 3.823 -25.794 1.00 92.19 159 ILE A O 1
ATOM 1208 N N . GLU A 1 160 ? 19.403 4.670 -27.472 1.00 91.94 160 GLU A N 1
ATOM 1209 C CA . GLU A 1 160 ? 19.733 3.590 -28.408 1.00 91.94 160 GLU A CA 1
ATOM 1210 C C . GLU A 1 160 ? 21.230 3.543 -28.727 1.00 91.94 160 GLU A C 1
ATOM 1212 O O . GLU A 1 160 ? 21.817 2.464 -28.686 1.00 91.94 160 GLU A O 1
ATOM 1217 N N . ALA A 1 161 ? 21.865 4.697 -28.951 1.00 91.81 161 ALA A N 1
ATOM 1218 C CA . ALA A 1 161 ? 23.311 4.777 -29.141 1.00 91.81 161 ALA A CA 1
ATOM 1219 C C . ALA A 1 161 ? 24.076 4.221 -27.927 1.00 91.81 161 ALA A C 1
ATOM 1221 O O . ALA A 1 161 ? 24.930 3.352 -28.084 1.00 91.81 161 ALA A O 1
ATOM 1222 N N . LEU A 1 162 ? 23.701 4.633 -26.709 1.00 90.12 162 LEU A N 1
ATOM 1223 C CA . LEU A 1 162 ? 24.304 4.115 -25.476 1.00 90.12 162 LEU A CA 1
ATOM 1224 C C . LEU A 1 162 ? 24.079 2.607 -25.297 1.00 90.12 162 LEU A C 1
ATOM 1226 O O . LEU A 1 162 ? 24.971 1.906 -24.829 1.00 90.12 162 LEU A O 1
ATOM 1230 N N . ASN A 1 163 ? 22.911 2.084 -25.677 1.00 90.75 163 ASN A N 1
ATOM 1231 C CA . ASN A 1 163 ? 22.645 0.646 -25.618 1.00 90.75 163 ASN A CA 1
ATOM 1232 C C . ASN A 1 163 ? 23.524 -0.137 -26.600 1.00 90.75 163 ASN A C 1
ATOM 1234 O O . ASN A 1 163 ? 23.960 -1.236 -26.271 1.00 90.75 163 ASN A O 1
ATOM 1238 N N . ILE A 1 164 ? 23.798 0.416 -27.785 1.00 92.00 164 ILE A N 1
ATOM 1239 C CA . ILE A 1 164 ? 24.720 -0.187 -28.754 1.00 92.00 164 ILE A CA 1
ATOM 1240 C C . ILE A 1 164 ? 26.151 -0.181 -28.200 1.00 92.00 164 ILE A C 1
ATOM 1242 O O . ILE A 1 164 ? 26.838 -1.195 -28.294 1.00 92.00 164 ILE A O 1
ATOM 1246 N N . GLU A 1 165 ? 26.578 0.920 -27.576 1.00 87.94 165 GLU A N 1
ATOM 1247 C CA . GLU A 1 165 ? 27.896 1.039 -26.931 1.00 87.94 165 GLU A CA 1
ATOM 1248 C C . GLU A 1 165 ? 28.063 0.103 -25.720 1.00 87.94 165 GLU A C 1
ATOM 1250 O O . GLU A 1 165 ? 29.175 -0.336 -25.427 1.00 87.94 165 GLU A O 1
ATOM 1255 N N . LEU A 1 166 ? 26.973 -0.250 -25.031 1.00 90.75 166 LEU A N 1
ATOM 1256 C CA . LEU A 1 166 ? 27.006 -1.146 -23.873 1.00 90.75 166 LEU A CA 1
ATOM 1257 C C . LEU A 1 166 ? 27.311 -2.606 -24.250 1.00 90.75 166 LEU A C 1
ATOM 1259 O O . LEU A 1 166 ? 27.988 -3.301 -23.497 1.00 90.75 166 LEU A O 1
ATOM 1263 N N . ILE A 1 167 ? 26.854 -3.069 -25.418 1.00 90.62 167 ILE A N 1
ATOM 1264 C CA . ILE A 1 167 ? 27.020 -4.462 -25.871 1.00 90.62 167 ILE A CA 1
ATOM 1265 C C . ILE A 1 167 ? 28.488 -4.931 -25.817 1.00 90.62 167 ILE A C 1
ATOM 1267 O O . ILE A 1 167 ? 28.756 -5.932 -25.147 1.00 90.62 167 ILE A O 1
ATOM 1271 N N . PRO A 1 168 ? 29.463 -4.251 -26.454 1.00 89.50 168 PRO A N 1
ATOM 1272 C CA . PRO A 1 168 ? 30.852 -4.708 -26.423 1.00 89.50 168 PRO A CA 1
ATOM 1273 C C . PRO A 1 168 ? 31.483 -4.600 -25.024 1.00 89.50 168 PRO A C 1
ATOM 1275 O O . PRO A 1 168 ? 32.396 -5.364 -24.704 1.00 89.50 168 PRO A O 1
ATOM 1278 N N . LEU A 1 169 ? 31.003 -3.690 -24.165 1.00 90.19 169 LEU A N 1
ATOM 1279 C CA . LEU A 1 169 ? 31.457 -3.588 -22.774 1.00 90.19 169 LEU A CA 1
ATOM 1280 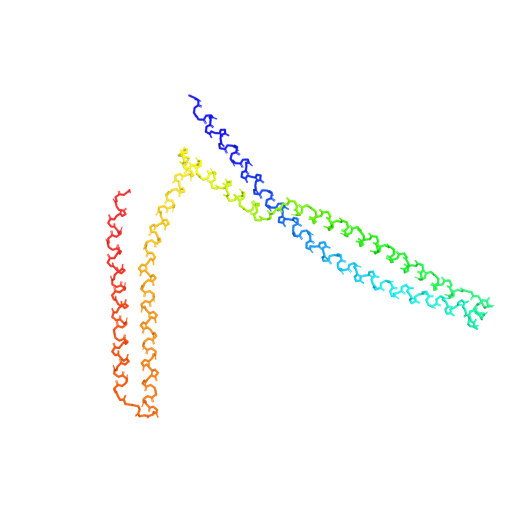C C . LEU A 1 169 ? 31.011 -4.808 -21.962 1.00 90.19 169 LEU A C 1
ATOM 1282 O O . LEU A 1 169 ? 31.829 -5.408 -21.262 1.00 90.19 169 LEU A O 1
ATOM 1286 N N . ASP A 1 170 ? 29.750 -5.214 -22.100 1.00 92.44 170 ASP A N 1
ATOM 1287 C CA . ASP A 1 170 ? 29.219 -6.420 -21.459 1.00 92.44 170 ASP A CA 1
ATOM 1288 C C . ASP A 1 170 ? 29.940 -7.683 -21.961 1.00 92.44 170 ASP A C 1
ATOM 1290 O O . ASP A 1 170 ? 30.284 -8.566 -21.168 1.00 92.44 170 ASP A O 1
ATOM 1294 N N . GLU A 1 171 ? 30.245 -7.757 -23.261 1.00 90.38 171 GLU A N 1
ATOM 1295 C CA . GLU A 1 171 ? 31.038 -8.847 -23.843 1.00 90.38 171 GLU A CA 1
ATOM 1296 C C . GLU A 1 171 ? 32.462 -8.901 -23.267 1.00 90.38 171 GLU A C 1
ATOM 1298 O O . GLU A 1 171 ? 32.957 -9.983 -22.931 1.00 90.38 171 GLU A O 1
ATOM 1303 N N . ALA A 1 172 ? 33.116 -7.749 -23.096 1.00 90.62 172 ALA A N 1
ATOM 1304 C CA . ALA A 1 172 ? 34.443 -7.675 -22.494 1.00 90.62 172 ALA A CA 1
ATOM 1305 C C . ALA A 1 172 ? 34.432 -8.089 -21.015 1.00 90.62 172 ALA A C 1
ATOM 1307 O O . ALA A 1 172 ? 35.314 -8.838 -20.584 1.00 90.62 172 ALA A O 1
ATOM 1308 N N . VAL A 1 173 ? 33.424 -7.668 -20.243 1.00 91.50 173 VAL A N 1
ATOM 1309 C CA . VAL A 1 173 ? 33.246 -8.094 -18.845 1.00 91.50 173 VAL A CA 1
ATOM 1310 C C . VAL A 1 173 ? 33.049 -9.608 -18.766 1.00 91.50 173 VAL A C 1
ATOM 1312 O O . VAL A 1 173 ? 33.763 -10.279 -18.020 1.00 91.50 173 VAL A O 1
ATOM 1315 N N . ALA A 1 174 ? 32.161 -10.169 -19.590 1.00 92.12 174 ALA A N 1
ATOM 1316 C CA . ALA A 1 174 ? 31.911 -11.608 -19.625 1.00 92.12 174 ALA A CA 1
ATOM 1317 C C . ALA A 1 174 ? 33.170 -12.413 -20.005 1.00 92.12 174 ALA A C 1
ATOM 1319 O O . ALA A 1 174 ? 33.459 -13.453 -19.402 1.00 92.12 174 ALA A O 1
ATOM 1320 N N . ALA A 1 175 ? 33.956 -11.927 -20.972 1.00 90.88 175 ALA A N 1
ATOM 1321 C CA . ALA A 1 175 ? 35.233 -12.535 -21.337 1.00 90.88 175 ALA A CA 1
ATOM 1322 C C . ALA A 1 175 ? 36.256 -12.465 -20.187 1.00 90.88 175 ALA A C 1
ATOM 1324 O O . ALA A 1 175 ? 36.989 -13.431 -19.951 1.00 90.88 175 ALA A O 1
ATOM 1325 N N . GLY A 1 176 ? 36.279 -11.359 -19.441 1.00 91.19 176 GLY A N 1
ATOM 1326 C CA . GLY A 1 176 ? 37.142 -11.169 -18.274 1.00 91.19 176 GLY A CA 1
ATOM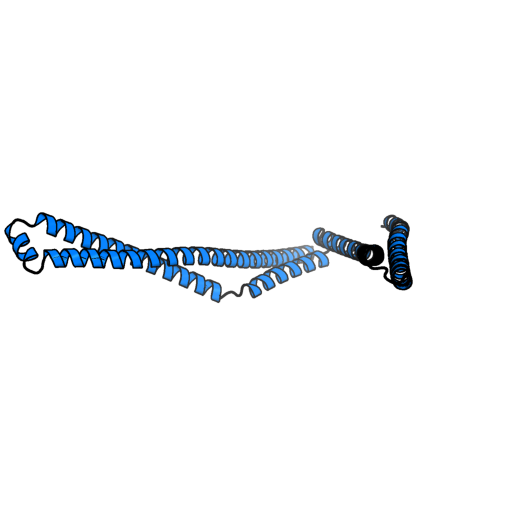 1327 C C . GLY A 1 176 ? 36.805 -12.119 -17.131 1.00 91.19 176 GLY A C 1
ATOM 1328 O O . GLY A 1 176 ? 37.700 -12.766 -16.582 1.00 91.19 176 GLY A O 1
ATOM 1329 N N . ASP A 1 177 ? 35.519 -12.280 -16.825 1.00 93.12 177 ASP A N 1
ATOM 1330 C CA . ASP A 1 177 ? 35.044 -13.227 -15.813 1.00 93.12 177 ASP A CA 1
ATOM 1331 C C . ASP A 1 177 ? 35.408 -14.673 -16.176 1.00 93.12 177 ASP A C 1
ATOM 1333 O O . ASP A 1 177 ? 35.886 -15.436 -15.328 1.00 93.12 177 ASP A O 1
ATOM 1337 N N . ALA A 1 178 ? 35.258 -15.046 -17.452 1.00 89.56 178 ALA A N 1
ATOM 1338 C CA . ALA A 1 178 ? 35.658 -16.360 -17.948 1.00 89.56 178 ALA A CA 1
ATOM 1339 C C . ALA A 1 178 ? 37.175 -16.587 -17.821 1.00 89.56 178 ALA A C 1
ATOM 1341 O O . ALA A 1 178 ? 37.606 -17.651 -17.361 1.00 89.56 178 ALA A O 1
ATOM 1342 N N . ALA A 1 179 ? 37.991 -15.590 -18.175 1.00 89.12 179 ALA A N 1
ATOM 1343 C CA . ALA A 1 179 ? 39.442 -15.647 -18.021 1.00 89.12 179 ALA A CA 1
ATOM 1344 C C . ALA A 1 179 ? 39.848 -15.796 -16.548 1.00 89.12 179 ALA A C 1
ATOM 1346 O O . ALA A 1 179 ? 40.638 -16.680 -16.204 1.00 89.12 179 ALA A O 1
ATOM 1347 N N . LEU A 1 180 ? 39.253 -15.002 -15.655 1.00 90.75 180 LEU A N 1
ATOM 1348 C CA . LEU A 1 180 ? 39.512 -15.069 -14.220 1.00 90.75 180 LEU A CA 1
ATOM 1349 C C . LEU A 1 180 ? 39.138 -16.435 -13.632 1.00 90.75 180 LEU A C 1
ATOM 1351 O O . LEU A 1 180 ? 39.899 -16.991 -12.838 1.00 90.75 180 LEU A O 1
ATOM 1355 N N . ALA A 1 181 ? 37.990 -16.995 -14.022 1.00 92.00 181 ALA A N 1
ATOM 1356 C CA . ALA A 1 181 ? 37.567 -18.322 -13.583 1.00 92.00 181 ALA A CA 1
ATOM 1357 C C . ALA A 1 181 ? 38.573 -19.406 -14.002 1.00 92.00 181 ALA A C 1
ATOM 1359 O O . ALA A 1 181 ? 38.920 -20.276 -13.200 1.00 92.00 181 ALA A O 1
ATOM 1360 N N . LYS A 1 182 ? 39.100 -19.326 -15.231 1.00 88.38 182 LYS A N 1
ATOM 1361 C CA . LYS A 1 182 ? 40.129 -20.253 -15.718 1.00 88.38 182 LYS A CA 1
ATOM 1362 C C . LYS A 1 182 ? 41.461 -20.085 -14.988 1.00 88.38 182 LYS A C 1
ATOM 1364 O O . LYS A 1 182 ? 42.055 -21.090 -14.607 1.00 88.38 182 LYS A O 1
ATOM 1369 N N . ILE A 1 183 ? 41.896 -18.856 -14.704 1.00 88.69 183 ILE A N 1
ATOM 1370 C CA . ILE A 1 183 ? 43.099 -18.600 -13.892 1.00 88.69 183 ILE A CA 1
ATOM 1371 C C . ILE A 1 183 ? 42.945 -19.196 -12.489 1.00 88.69 183 ILE A C 1
ATOM 1373 O O . ILE A 1 183 ? 43.850 -19.878 -12.012 1.00 88.69 183 ILE A O 1
ATOM 1377 N N . LYS A 1 184 ? 41.794 -18.995 -11.833 1.00 89.62 184 LYS A N 1
ATOM 1378 C CA . LYS A 1 184 ? 41.520 -19.585 -10.512 1.00 89.62 184 LYS A CA 1
ATOM 1379 C C . LYS A 1 184 ? 41.607 -21.111 -10.545 1.00 89.62 184 LYS A C 1
ATOM 1381 O O . LYS A 1 184 ? 42.279 -21.691 -9.699 1.00 89.62 184 LYS A O 1
ATOM 1386 N N . ALA A 1 185 ? 41.024 -21.749 -11.560 1.00 85.44 185 ALA A N 1
ATOM 1387 C CA . ALA A 1 185 ? 41.108 -2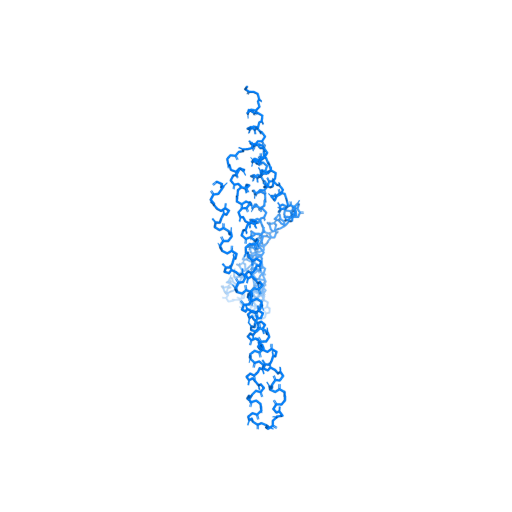3.199 -11.733 1.00 85.44 185 ALA A CA 1
ATOM 1388 C C . ALA A 1 185 ? 42.557 -23.694 -11.916 1.00 85.44 185 ALA A C 1
ATOM 1390 O O . ALA A 1 185 ? 42.917 -24.756 -11.404 1.00 85.44 185 ALA A O 1
ATOM 1391 N N . VAL A 1 186 ? 43.408 -22.924 -12.605 1.00 86.12 186 VAL A N 1
ATOM 1392 C CA . VAL A 1 186 ? 44.845 -23.223 -12.723 1.00 86.12 186 VAL A CA 1
ATOM 1393 C C . VAL A 1 186 ? 45.534 -23.135 -11.368 1.00 86.12 186 VAL A C 1
ATOM 1395 O O . VAL A 1 186 ? 46.242 -24.070 -11.005 1.00 86.12 186 VAL A O 1
ATOM 1398 N N . VAL A 1 187 ? 45.309 -22.059 -10.606 1.00 85.12 187 VAL A N 1
ATOM 1399 C CA . VAL A 1 187 ? 45.893 -21.893 -9.262 1.00 85.12 187 VAL A CA 1
ATOM 1400 C C . VAL A 1 187 ? 45.492 -23.056 -8.356 1.00 85.12 187 VAL A C 1
ATOM 1402 O O . VAL A 1 187 ? 46.359 -23.705 -7.784 1.00 85.12 187 VAL A O 1
ATOM 1405 N N . GLU A 1 188 ? 44.208 -23.417 -8.318 1.00 83.94 188 GLU A N 1
ATOM 1406 C CA . GLU A 1 188 ? 43.726 -24.558 -7.530 1.00 83.94 188 GLU A CA 1
ATOM 1407 C C . GLU A 1 188 ? 44.341 -25.896 -7.964 1.00 83.94 188 GLU A C 1
ATOM 1409 O O . GLU A 1 188 ? 44.561 -26.786 -7.140 1.00 83.94 188 GLU A O 1
ATOM 1414 N N . THR A 1 189 ? 44.590 -26.070 -9.264 1.00 81.81 189 THR A N 1
ATOM 1415 C CA . THR A 1 189 ? 45.225 -27.279 -9.807 1.00 81.81 189 THR A CA 1
ATOM 1416 C C . THR A 1 189 ? 46.709 -27.326 -9.446 1.00 81.81 189 THR A C 1
ATOM 1418 O O . THR A 1 189 ? 47.219 -28.396 -9.117 1.00 81.81 189 THR A O 1
ATOM 1421 N N . LEU A 1 190 ? 47.397 -26.180 -9.445 1.00 78.75 190 LEU A N 1
ATOM 1422 C CA . LEU A 1 190 ? 48.786 -26.060 -8.998 1.00 78.75 190 LEU A CA 1
ATOM 1423 C C . LEU A 1 190 ? 48.920 -26.301 -7.489 1.00 78.75 190 LEU A C 1
ATOM 1425 O O . LEU A 1 190 ? 49.788 -27.075 -7.086 1.00 78.75 190 LEU A O 1
ATOM 1429 N N . ASP A 1 191 ? 48.028 -25.732 -6.677 1.00 80.44 191 ASP A N 1
ATOM 1430 C CA . ASP A 1 191 ? 47.984 -25.952 -5.226 1.00 80.44 191 ASP A CA 1
ATOM 1431 C C . ASP A 1 191 ? 47.746 -27.437 -4.897 1.00 80.44 191 ASP A C 1
ATOM 1433 O O . ASP A 1 191 ? 48.421 -28.018 -4.042 1.00 80.44 191 ASP A O 1
ATOM 1437 N N . ARG A 1 192 ? 46.832 -28.104 -5.618 1.00 73.94 192 ARG A N 1
ATOM 1438 C CA . ARG A 1 192 ? 46.615 -29.557 -5.497 1.00 73.94 192 ARG A CA 1
ATOM 1439 C C . ARG A 1 192 ? 47.829 -30.364 -5.953 1.00 73.94 192 ARG A C 1
ATOM 1441 O O . ARG A 1 192 ? 48.244 -31.287 -5.257 1.00 73.94 192 ARG A O 1
ATOM 1448 N N . ALA A 1 193 ? 48.449 -30.006 -7.076 1.00 69.94 193 ALA A N 1
ATOM 1449 C CA . ALA A 1 193 ? 49.639 -30.690 -7.578 1.00 69.94 193 ALA A CA 1
ATOM 1450 C C . ALA A 1 193 ? 50.840 -30.575 -6.621 1.00 69.94 193 ALA A C 1
ATOM 1452 O O . ALA A 1 193 ? 51.590 -31.544 -6.469 1.00 69.94 193 ALA A O 1
ATOM 1453 N N . GLN A 1 194 ? 50.988 -29.435 -5.938 1.00 69.50 194 GLN A N 1
ATOM 1454 C CA . GLN A 1 194 ? 51.995 -29.220 -4.898 1.00 69.50 194 GLN A CA 1
ATOM 1455 C C . GLN A 1 194 ? 51.776 -30.135 -3.683 1.00 69.50 194 GLN A C 1
ATOM 1457 O O . GLN A 1 194 ? 52.749 -30.638 -3.117 1.00 69.50 194 GLN A O 1
ATOM 1462 N N . ASN A 1 195 ? 50.518 -30.383 -3.312 1.00 69.19 195 ASN A N 1
ATOM 1463 C CA . ASN A 1 195 ? 50.161 -31.176 -2.135 1.00 69.19 195 ASN A CA 1
ATOM 1464 C C . ASN A 1 195 ? 50.070 -32.692 -2.407 1.00 69.19 195 ASN A C 1
ATOM 1466 O O . ASN A 1 195 ? 50.343 -33.482 -1.505 1.00 69.19 195 ASN A O 1
ATOM 1470 N N . GLU A 1 196 ? 49.732 -33.119 -3.631 1.00 64.31 196 GLU A N 1
ATOM 1471 C CA . GLU A 1 196 ? 49.337 -34.512 -3.921 1.00 64.31 196 GLU A CA 1
ATOM 1472 C C . GLU A 1 196 ? 50.152 -35.215 -5.033 1.00 64.31 196 GLU A C 1
ATOM 1474 O O . GLU A 1 196 ? 49.859 -36.359 -5.370 1.00 64.31 196 GLU A O 1
ATOM 1479 N N . ARG A 1 197 ? 51.213 -34.599 -5.591 1.00 62.47 197 ARG A N 1
ATOM 1480 C CA . ARG A 1 197 ? 51.974 -35.135 -6.755 1.00 62.47 197 ARG A CA 1
ATOM 1481 C C . ARG A 1 197 ? 51.066 -35.505 -7.949 1.00 62.47 197 ARG A C 1
ATOM 1483 O O . ARG A 1 197 ? 51.275 -36.523 -8.607 1.00 62.47 197 ARG A O 1
ATOM 1490 N N . VAL A 1 198 ? 50.075 -34.663 -8.237 1.00 59.06 198 VAL A N 1
ATOM 1491 C CA . VAL A 1 198 ? 49.200 -34.789 -9.420 1.00 59.06 198 VAL A CA 1
ATOM 1492 C C . VAL A 1 198 ? 50.016 -34.608 -10.711 1.00 59.06 198 VAL A C 1
ATOM 1494 O O . VAL A 1 198 ? 50.982 -33.840 -10.746 1.00 59.06 198 VAL A O 1
ATOM 1497 N N . GLU A 1 199 ? 49.659 -35.342 -11.771 1.00 60.72 199 GLU A N 1
ATOM 1498 C CA . GLU A 1 199 ? 50.386 -35.368 -13.044 1.00 60.72 199 GLU A CA 1
ATOM 1499 C C . GLU A 1 199 ? 50.493 -33.970 -13.683 1.00 60.72 199 GLU A C 1
ATOM 1501 O O . GLU A 1 199 ? 49.503 -33.282 -13.922 1.00 60.72 199 GLU A O 1
ATOM 1506 N N . GLN A 1 200 ? 51.715 -33.570 -14.056 1.00 61.12 200 GLN A N 1
ATOM 1507 C CA . GLN A 1 200 ? 52.029 -32.283 -14.708 1.00 61.12 200 GLN A CA 1
ATOM 1508 C C . GLN A 1 200 ? 51.241 -32.016 -16.008 1.00 61.12 200 GLN A C 1
ATOM 1510 O O . GLN A 1 200 ? 51.255 -30.900 -16.530 1.00 61.12 200 GLN A O 1
ATOM 1515 N N . ARG A 1 201 ? 50.588 -33.043 -16.561 1.00 62.41 201 ARG A N 1
ATOM 1516 C CA . ARG A 1 201 ? 49.781 -32.971 -17.778 1.00 62.41 201 ARG A CA 1
ATOM 1517 C C . ARG A 1 201 ? 48.477 -32.199 -17.560 1.00 62.41 201 ARG A C 1
ATOM 1519 O O . ARG A 1 201 ? 48.126 -31.397 -18.423 1.00 62.41 201 ARG A O 1
ATOM 1526 N N . ASP A 1 202 ? 47.835 -32.366 -16.407 1.00 66.06 202 ASP A N 1
ATOM 1527 C CA . ASP A 1 202 ? 46.553 -31.719 -16.101 1.00 66.06 202 ASP A CA 1
ATOM 1528 C C . ASP A 1 202 ? 46.739 -30.221 -15.836 1.00 66.06 202 ASP A C 1
ATOM 1530 O O . ASP A 1 202 ? 46.005 -29.397 -16.379 1.00 66.06 202 ASP A O 1
ATOM 1534 N N . ALA A 1 203 ? 47.813 -29.852 -15.127 1.00 66.50 203 ALA A N 1
ATOM 1535 C CA . ALA A 1 203 ? 48.187 -28.455 -14.896 1.00 66.50 203 ALA A CA 1
ATOM 1536 C C . ALA A 1 203 ? 48.529 -27.702 -16.199 1.00 66.50 203 ALA A C 1
ATOM 1538 O O . ALA A 1 203 ? 48.205 -26.523 -16.347 1.00 66.50 203 ALA A O 1
ATOM 1539 N N . ARG A 1 204 ? 49.160 -28.380 -17.172 1.00 70.19 204 ARG A N 1
ATOM 1540 C CA . ARG A 1 204 ? 49.449 -27.805 -18.498 1.00 70.19 204 ARG A CA 1
ATOM 1541 C C . ARG A 1 204 ? 48.189 -27.628 -19.345 1.00 70.19 204 ARG A C 1
ATOM 1543 O O . ARG A 1 204 ? 48.076 -26.618 -20.030 1.00 70.19 204 ARG A O 1
ATOM 1550 N N . GLY A 1 205 ? 47.255 -28.581 -19.288 1.00 76.75 205 GLY A N 1
ATOM 1551 C CA . GLY A 1 205 ? 45.961 -28.474 -19.968 1.00 76.75 205 GLY A CA 1
ATOM 1552 C C . GLY A 1 205 ? 45.145 -27.289 -19.452 1.00 76.75 205 GLY A C 1
ATOM 1553 O O . GLY A 1 205 ? 44.724 -26.444 -20.239 1.00 76.75 205 GLY A O 1
ATOM 1554 N N . SER A 1 206 ? 45.022 -27.157 -18.127 1.00 74.38 206 SER A N 1
ATOM 1555 C CA . SER A 1 206 ? 44.325 -26.023 -17.510 1.00 74.38 206 SER A CA 1
ATOM 1556 C C . SER A 1 206 ? 44.992 -24.679 -17.818 1.00 74.38 206 SER A C 1
ATOM 1558 O O . SER A 1 206 ? 44.297 -23.689 -18.038 1.00 74.38 206 SER A O 1
ATOM 1560 N N . ALA A 1 207 ? 46.330 -24.632 -17.866 1.00 77.44 207 ALA A N 1
ATOM 1561 C CA . ALA A 1 207 ? 47.067 -23.413 -18.197 1.00 77.44 207 ALA A CA 1
ATOM 1562 C C . ALA A 1 207 ? 46.807 -22.957 -19.642 1.00 77.44 207 ALA A C 1
ATOM 1564 O O . ALA A 1 207 ? 46.557 -21.777 -19.865 1.00 77.44 207 ALA A O 1
ATOM 1565 N N . GLY A 1 208 ? 46.769 -23.886 -20.605 1.00 79.56 208 GLY A N 1
ATOM 1566 C CA . GLY A 1 208 ? 46.434 -23.566 -21.997 1.00 79.56 208 GLY A CA 1
ATOM 1567 C C . GLY A 1 208 ? 45.001 -23.049 -22.175 1.00 79.56 208 GLY A C 1
ATOM 1568 O O . GLY A 1 208 ? 44.765 -22.131 -22.959 1.00 79.56 208 GLY A O 1
ATOM 1569 N N . GLU A 1 209 ? 44.038 -23.581 -21.416 1.00 81.00 209 GLU A N 1
ATOM 1570 C CA . GLU A 1 209 ? 42.663 -23.057 -21.413 1.00 81.00 209 GLU A CA 1
ATOM 1571 C C . GLU A 1 209 ? 42.569 -21.651 -20.806 1.00 81.00 209 GLU A C 1
ATOM 1573 O O . GLU A 1 209 ? 41.796 -20.822 -21.291 1.00 81.00 209 GLU A O 1
ATOM 1578 N N . ALA A 1 210 ? 43.358 -21.366 -19.765 1.00 78.62 210 ALA A N 1
ATOM 1579 C CA . ALA A 1 210 ? 43.438 -20.034 -19.176 1.00 78.62 210 ALA A CA 1
ATOM 1580 C C . ALA A 1 210 ? 44.091 -19.026 -20.130 1.00 78.62 210 ALA A C 1
ATOM 1582 O O . ALA A 1 210 ? 43.554 -17.938 -20.309 1.00 78.62 210 ALA A O 1
ATOM 1583 N N . GLU A 1 211 ? 45.181 -19.395 -20.805 1.00 82.25 211 GLU A N 1
ATOM 1584 C CA . GLU A 1 211 ? 45.818 -18.555 -21.829 1.00 82.25 211 GLU A CA 1
ATOM 1585 C C . GLU A 1 211 ? 44.861 -18.233 -22.984 1.00 82.25 211 GLU A C 1
ATOM 1587 O O . GLU A 1 211 ? 44.779 -17.083 -23.417 1.00 82.25 211 GLU A O 1
ATOM 1592 N N . ALA A 1 212 ? 44.081 -19.215 -23.448 1.00 82.44 212 ALA A N 1
ATOM 1593 C CA . ALA A 1 212 ? 43.075 -18.996 -24.484 1.00 82.44 212 ALA A CA 1
ATOM 1594 C C . ALA A 1 212 ? 41.968 -18.031 -24.024 1.00 82.44 212 ALA A C 1
ATOM 1596 O O . ALA A 1 212 ? 41.583 -17.136 -24.776 1.00 82.44 212 ALA A O 1
ATOM 1597 N N . ALA A 1 213 ? 41.481 -18.173 -22.788 1.00 79.62 213 ALA A N 1
ATOM 1598 C CA . ALA A 1 213 ? 40.466 -17.283 -22.229 1.00 79.62 213 ALA A CA 1
ATOM 1599 C C . ALA A 1 213 ? 40.996 -15.850 -22.023 1.00 79.62 213 ALA A C 1
ATOM 1601 O O . ALA A 1 213 ? 40.312 -14.887 -22.361 1.00 79.62 213 ALA A O 1
ATOM 1602 N N . ILE A 1 214 ? 42.242 -15.703 -21.561 1.00 82.31 214 ILE A N 1
ATOM 1603 C CA . ILE A 1 214 ? 42.932 -14.409 -21.443 1.00 82.31 214 ILE A CA 1
ATOM 1604 C C . ILE A 1 214 ? 43.106 -13.753 -22.820 1.00 82.31 214 ILE A C 1
ATOM 1606 O O . ILE A 1 214 ? 42.881 -12.554 -22.963 1.00 82.31 214 ILE A O 1
ATOM 1610 N N . ALA A 1 215 ? 43.455 -14.520 -23.855 1.00 84.88 215 ALA A N 1
ATOM 1611 C CA . ALA A 1 215 ? 43.585 -13.996 -25.214 1.00 84.88 215 ALA A CA 1
ATOM 1612 C C . ALA A 1 215 ? 42.243 -13.510 -25.792 1.00 84.88 215 ALA A C 1
ATOM 1614 O O . ALA A 1 215 ? 42.212 -12.513 -26.511 1.00 84.88 215 ALA A O 1
ATOM 1615 N N . ILE A 1 216 ? 41.136 -14.193 -25.479 1.00 83.75 216 ILE A N 1
ATOM 1616 C CA . ILE A 1 216 ? 39.782 -13.757 -25.855 1.00 83.75 216 ILE A CA 1
ATOM 1617 C C . ILE A 1 216 ? 39.425 -12.454 -25.133 1.00 83.75 216 ILE A C 1
ATOM 1619 O O . ILE A 1 216 ? 38.957 -11.520 -25.778 1.00 83.75 216 ILE A O 1
ATOM 1623 N N . PHE A 1 217 ? 39.712 -12.361 -23.833 1.00 84.19 217 PHE A N 1
ATOM 1624 C CA . PHE A 1 217 ? 39.506 -11.138 -23.058 1.00 84.19 217 PHE A CA 1
ATOM 1625 C C . PHE A 1 217 ? 40.317 -9.954 -23.598 1.00 84.19 217 PHE A C 1
ATOM 1627 O O . PHE A 1 217 ? 39.761 -8.880 -23.806 1.00 84.19 217 PHE A O 1
ATOM 1634 N N . HIS A 1 218 ? 41.602 -10.151 -23.908 1.00 83.38 218 HIS A N 1
ATOM 1635 C CA . HIS A 1 218 ? 42.425 -9.100 -24.511 1.00 83.38 218 HIS A CA 1
ATOM 1636 C C . HIS A 1 218 ? 41.873 -8.629 -25.857 1.00 83.38 218 HIS A C 1
ATOM 1638 O O . HIS A 1 218 ? 41.777 -7.429 -26.070 1.00 83.38 218 HIS A O 1
ATOM 1644 N N . ARG A 1 219 ? 41.427 -9.544 -26.729 1.00 84.75 219 ARG A N 1
ATOM 1645 C CA . ARG A 1 219 ? 40.778 -9.152 -27.992 1.00 84.75 219 ARG A CA 1
ATOM 1646 C C . ARG A 1 219 ? 39.487 -8.368 -27.774 1.00 84.75 219 ARG A C 1
ATOM 1648 O O . ARG A 1 219 ? 39.217 -7.459 -28.549 1.00 84.75 219 ARG A O 1
ATOM 1655 N N . ALA A 1 220 ? 38.703 -8.712 -26.752 1.00 81.75 220 ALA A N 1
ATOM 1656 C CA . ALA A 1 220 ? 37.495 -7.969 -26.411 1.00 81.75 220 ALA A CA 1
ATOM 1657 C C . ALA A 1 220 ? 37.829 -6.540 -25.942 1.00 81.75 220 ALA A C 1
ATOM 1659 O O . ALA A 1 220 ? 37.186 -5.594 -26.382 1.00 81.75 220 ALA A O 1
ATOM 1660 N N . ILE A 1 221 ? 38.887 -6.362 -25.141 1.00 83.81 221 ILE A N 1
ATOM 1661 C CA . ILE A 1 221 ? 39.384 -5.032 -24.741 1.00 83.81 221 ILE A CA 1
ATOM 1662 C C . ILE A 1 221 ? 39.939 -4.246 -25.935 1.00 83.81 221 ILE A C 1
ATOM 1664 O O . ILE A 1 221 ? 39.632 -3.067 -26.094 1.00 83.81 221 ILE A O 1
ATOM 1668 N N . ASP A 1 222 ? 40.742 -4.877 -26.789 1.00 83.38 222 ASP A N 1
ATOM 1669 C CA . ASP A 1 222 ? 41.317 -4.216 -27.965 1.00 83.38 222 ASP A CA 1
ATOM 1670 C C . ASP A 1 222 ? 40.213 -3.778 -28.949 1.00 83.38 222 ASP A C 1
ATOM 1672 O O . ASP A 1 222 ? 40.300 -2.716 -29.572 1.00 83.38 222 ASP A O 1
ATOM 1676 N N . GLY A 1 223 ? 39.128 -4.557 -29.033 1.00 76.56 223 GLY A N 1
ATOM 1677 C CA . GLY A 1 223 ? 37.914 -4.202 -29.767 1.00 76.56 223 GLY A CA 1
ATOM 1678 C C . GLY A 1 223 ? 37.228 -2.936 -29.241 1.00 76.56 223 GLY A C 1
ATOM 1679 O O . GLY A 1 223 ? 36.728 -2.151 -30.039 1.00 76.56 223 GLY A O 1
ATOM 1680 N N . LEU A 1 224 ? 37.275 -2.675 -27.929 1.00 76.94 224 LEU A N 1
ATOM 1681 C CA . LEU A 1 224 ? 36.734 -1.446 -27.331 1.00 76.94 224 LEU A CA 1
ATOM 1682 C C . LEU A 1 224 ? 37.565 -0.206 -27.692 1.00 76.94 224 LEU A C 1
ATOM 1684 O O . LEU A 1 224 ? 37.007 0.830 -28.035 1.00 76.94 224 LEU A O 1
ATOM 1688 N N . SER A 1 225 ? 38.895 -0.330 -27.676 1.00 63.50 225 SER A N 1
ATOM 1689 C CA . SER A 1 225 ? 39.832 0.758 -28.012 1.00 63.50 225 SER A CA 1
ATOM 1690 C C . SER A 1 225 ? 39.696 1.227 -29.468 1.00 63.50 225 SER A C 1
ATOM 1692 O O . SER A 1 225 ? 39.772 2.415 -29.767 1.00 63.50 225 SER A O 1
ATOM 1694 N N . THR A 1 226 ? 39.429 0.298 -30.388 1.00 60.25 226 THR A N 1
ATOM 1695 C CA . THR A 1 226 ? 39.222 0.629 -31.809 1.00 60.25 226 THR A CA 1
ATOM 1696 C C . THR A 1 226 ? 37.843 1.231 -32.105 1.00 60.25 226 THR A C 1
ATOM 1698 O O . THR A 1 226 ? 37.714 2.007 -33.049 1.00 60.25 226 THR A O 1
ATOM 1701 N N . ALA A 1 227 ? 36.830 0.943 -31.281 1.00 57.28 227 ALA A N 1
ATOM 1702 C CA . ALA A 1 227 ? 35.496 1.531 -31.405 1.00 57.28 227 ALA A CA 1
ATOM 1703 C C . ALA A 1 227 ? 35.435 3.003 -30.933 1.00 57.28 227 ALA A C 1
ATOM 1705 O O . ALA A 1 227 ? 34.643 3.784 -31.469 1.00 57.28 227 ALA A O 1
ATOM 1706 N N . GLU A 1 228 ? 36.290 3.417 -29.986 1.00 53.88 228 GLU A N 1
ATOM 1707 C CA . GLU A 1 228 ? 36.423 4.825 -29.556 1.00 53.88 228 GLU A CA 1
ATOM 1708 C C . GLU A 1 228 ? 36.954 5.741 -30.683 1.00 53.88 228 GLU A C 1
ATOM 1710 O O . GLU A 1 228 ? 36.524 6.891 -30.807 1.00 53.88 228 GLU A O 1
ATOM 1715 N N . ASP A 1 229 ? 37.825 5.231 -31.562 1.00 51.41 229 ASP A N 1
ATOM 1716 C CA . ASP A 1 229 ? 38.381 5.996 -32.692 1.00 51.41 229 ASP A CA 1
ATOM 1717 C C . ASP A 1 229 ? 37.374 6.193 -33.850 1.00 51.41 229 ASP A C 1
ATOM 1719 O O . ASP A 1 229 ? 37.411 7.216 -34.541 1.00 51.41 229 ASP A O 1
ATOM 1723 N N . GLU A 1 230 ? 36.431 5.265 -34.060 1.00 52.06 230 GLU A N 1
ATOM 1724 C CA . GLU A 1 230 ? 35.393 5.391 -35.101 1.00 52.06 230 GLU A CA 1
ATOM 1725 C C . GLU A 1 230 ? 34.193 6.250 -34.655 1.00 52.06 230 GLU A C 1
ATOM 1727 O O . GLU A 1 230 ? 33.610 6.986 -35.460 1.00 52.06 230 GLU A O 1
ATOM 1732 N N . THR A 1 231 ? 33.849 6.229 -33.366 1.00 50.81 231 THR A N 1
ATOM 1733 C CA . THR A 1 231 ? 32.733 7.008 -32.792 1.00 50.81 231 THR A CA 1
ATOM 1734 C C . THR A 1 231 ? 33.033 8.511 -32.705 1.00 50.81 231 THR A C 1
ATOM 1736 O O . THR A 1 231 ? 32.148 9.335 -32.963 1.00 50.81 231 THR A O 1
ATOM 1739 N N . LEU A 1 232 ? 34.295 8.904 -32.490 1.00 45.69 232 LEU A N 1
ATOM 1740 C CA . LEU A 1 232 ? 34.737 10.306 -32.591 1.00 45.69 232 LEU A CA 1
ATOM 1741 C C . LEU A 1 232 ? 34.621 10.883 -34.017 1.00 45.69 232 LEU A C 1
ATOM 1743 O O . LEU A 1 232 ? 34.502 12.100 -34.180 1.00 45.69 232 LEU A O 1
ATOM 1747 N N . GLY A 1 233 ? 34.594 10.032 -35.050 1.00 42.81 233 GLY A N 1
ATOM 1748 C CA . GLY A 1 233 ? 34.365 10.438 -36.440 1.00 42.81 233 GLY A CA 1
ATOM 1749 C C . GLY A 1 233 ? 32.905 10.787 -36.756 1.00 42.81 233 GLY A C 1
ATOM 1750 O O . GLY A 1 233 ? 32.649 11.654 -37.593 1.00 42.81 233 GLY A O 1
ATOM 1751 N N . PHE A 1 234 ? 31.944 10.169 -36.063 1.00 40.94 234 PHE A N 1
ATOM 1752 C CA . PHE A 1 234 ? 30.511 10.433 -36.253 1.00 40.94 234 PHE A CA 1
ATOM 1753 C C . PHE A 1 234 ? 30.000 11.631 -35.439 1.00 40.94 234 PHE A C 1
ATOM 1755 O O . PHE A 1 234 ? 29.088 12.326 -35.886 1.00 40.94 234 PHE A O 1
ATOM 1762 N N . SER A 1 235 ? 30.632 11.950 -34.303 1.00 40.19 235 SER A N 1
ATOM 1763 C CA . SER A 1 235 ? 30.273 13.116 -33.476 1.00 40.19 235 SER A CA 1
ATOM 1764 C C . SER A 1 235 ? 30.579 14.478 -34.129 1.00 40.19 235 SER A C 1
ATOM 1766 O O . SER A 1 235 ? 30.182 15.504 -33.579 1.00 40.19 235 SER A O 1
ATOM 1768 N N . MET A 1 236 ? 31.282 14.526 -35.269 1.00 37.91 236 MET A N 1
ATOM 1769 C CA . MET A 1 236 ? 31.636 15.781 -35.954 1.00 37.91 236 MET A CA 1
ATOM 1770 C C . MET A 1 236 ? 30.737 16.120 -37.161 1.00 37.91 236 MET A C 1
ATOM 1772 O O . MET A 1 236 ? 31.010 17.094 -37.862 1.00 37.91 236 MET A O 1
ATOM 1776 N N . LEU A 1 237 ? 29.681 15.333 -37.417 1.00 40.62 237 LEU A N 1
ATOM 1777 C CA . LEU A 1 237 ? 28.797 15.478 -38.587 1.00 40.62 237 LEU A CA 1
ATOM 1778 C C . LEU A 1 237 ? 27.303 15.693 -38.268 1.00 40.62 237 LEU A C 1
ATOM 1780 O O . LEU A 1 237 ? 26.480 15.587 -39.179 1.00 40.62 237 LEU A O 1
ATOM 1784 N N . VAL A 1 238 ? 26.951 16.058 -37.030 1.00 38.53 238 VAL A N 1
ATOM 1785 C CA . VAL A 1 238 ? 25.600 16.536 -36.664 1.00 38.53 238 VAL A CA 1
ATOM 1786 C C . VAL A 1 238 ? 25.674 17.944 -36.090 1.00 38.53 238 VAL A C 1
ATOM 1788 O O . VAL A 1 238 ? 26.501 18.158 -35.176 1.00 38.53 238 VAL A O 1
#

pLDDT: mean 86.15, std 13.76, range [37.91, 98.31]

Secondary structure (DSSP, 8-state):
-TTHHHHHHHHHHHHHHHHHHHHHHHHHHHHHHHHHHHHHHHHHHHHHHHHHHHHHHHHHHHHHHHHSHHHHHHHHHH--HHHHHHHHHHHHHHHHHHHHHHHHHHHHHHHHHHHHHHHTS-HHHHHHHHHHHHHHHHHHHHHTT-HHHHHHHHHHHHHHHHHHHHHHHHHHHHHHHHHHHHHHHHHHHHHHHHHH---HHHHHHHHHHHHHHHHHHHHHHHHHHHHHHHHHHHTT--

Sequence (238 aa):
MSMKSASDAELLRVEEQRAAAVNALAEHEYALAGRGQLAGQLATEEKRVRLLTVELAREREDVVRMTSGVMGFLYALVGDEQLSIEQREALEAEARLAEAMGSLQHLSSRLASIDARLATQSYQSLVDAAAAARSAKEELLIRTHHPAGLALEDLGVRIEALNIELIPLDEAVAAGDAALAKIKAVVETLDRAQNERVEQRDARGSAGEAEAAIAIFHRAIDGLSTAEDETLGFSMLV

Foldseek 3Di:
DPPVVVLVVVLVVLVVLLVVLVVVLVVLVVLVVVLVVLVVVLVVLVVVLVVLVVQLVVLVVVLCVCCDDPNVVVCVVPDPPPSVVSVVSSVVSVVSNVVSVVVNVVSVVVSVVSVVVSVVDDSVVSVVSSVVSVVVSLVSCLVVVPPVNVVVVVVVVVVVVVVVLVVLVVVLVVLVVQLVVLVVVLVVVVVCCVVPVPDPVVSVVSVVSSVVSVVSSVVSVVVNVVVVVVVVVVVVPD

Radius of gyration: 39.21 Å; chains: 1; bounding box: 80×66×97 Å